Protein 1HY7 (pdb70)

Sequence (333 aa):
FRTFPGIPKWRKTHLTYRIVNYTPDLPKDAVDSAVEKALKVWEEVTPLTFSRLYEGEADIMISFAVREHGDFYPFDGPGNVLAHAYAPGPGINGDAHFDDDEQWTKDTTGTNLFLVAAHEIGHSLGLFHSANTEALMYPLLTRFRLSQDDINGIQSLYGPPPFRTFPGIPKWRKTHLTYRIVNYTPDLPKDAVDSAVEKALKVWEEVTPLTFSRLYEGEADIMISFAVREHGDFYPFDGPGNVLAHAYAPGPGINGDAHFDDDEQWTKDTTGTNLFLVAAHEIGHSLGLFHSANTEALMYPLYLTDLTRFRLSQDDINGIQSLYGPPPDSPET

B-factor: mean 18.95, std 8.87, range [7.42, 58.98]

Organism: Homo sapiens (NCBI:txid9606)

Secondary structure (DSSP, 8-state):
--B-TT----SSSEEEEEE--B-TTS-HHHHHHHHHHHHHHHHTTSS-EEEE-SSS--SEEEEEE-SS-SSS----SSSS--EEEPPSSSTTTT-EEEETTS-EESSSSSEEHHHHHHHHHHHHHTB---S-TTSTTS---TT----HHHHHHHHHHH-S--/--B-TT----SSSEEEEEE--B-TTS-HHHHHHHHHHHHHHHHTTSS-EEEE-SSS--SEEEEEE-S--SSSS---SSSS--EEE--SSSTTTT-EEEETTS-EESSSSSEEHHHHHHHHHHHHTTB---S-TTSTTSS-----GGG----HHHHHHHHHHH-S-TTS---

GO terms:
  GO:1904645 response to amyloid-beta (P, TAS)
  GO:0150077 regulation of neuroinflammatory response (P, TAS)
  GO:0071222 cellular response to lipopolysaccharide (P, TAS)
  GO:0004175 endopeptidase activity (F, IDA)
  GO:2000378 negative regulation of reactive oxygen species metabolic process (P, IDA)
  GO:0031334 positive regulation of protein-containing complex assembly (P, IDA)
  GO:0006508 proteolysis (P, IDA)
  GO:0071732 cellular response to nitric oxide (P, TAS)
  GO:0005515 protein binding (F, IPI)
  GO:0005634 nucleus (C, EXP)
  GO:0005737 cytoplasm (C, EXP)
  GO:0004222 metalloendopeptidase activity (F, EXP)
  GO:0005576 extracellular region (C, TAS)
  GO:0004222 metalloendopeptidase activity (F, TAS)
  GO:0006508 proteolysis (P, TAS)
  GO:0004252 serine-type endopeptidase activity (F, TAS)
  GO:0022617 extracellular matrix disassembly (P, TAS)
  GO:0030574 collagen catabolic process (P, TAS)
  GO:0008233 peptidase activity (F, IDA)
  GO:0008237 metallopeptidase activity (F, IDA)

Solvent-accessible surface area: 16916 Å² total; per-residue (Å²): 100,134,27,38,117,71,90,40,99,22,233,100,79,81,0,25,15,21,6,18,13,6,0,47,38,13,67,44,102,8,0,28,53,10,2,70,112,0,6,101,17,0,62,120,25,4,35,2,58,32,42,55,58,150,138,42,139,6,27,0,24,3,20,8,14,44,127,97,26,35,21,189,132,65,5,56,0,102,28,131,70,62,9,39,20,41,19,10,20,118,64,76,50,0,13,0,20,3,0,14,43,12,107,1,18,134,67,92,119,32,27,10,2,22,57,17,1,0,20,12,2,0,15,0,0,0,2,69,61,7,97,65,90,139,4,21,3,72,89,187,84,152,228,68,209,18,20,147,24,1,43,84,0,0,52,65,13,30,21,83,64,156,99,161,36,35,128,77,99,35,105,18,241,105,85,85,0,30,14,28,8,21,13,6,0,43,38,20,81,45,105,17,1,24,39,13,4,84,121,0,5,116,15,0,53,111,17,3,39,2,68,23,44,61,62,161,142,42,140,7,29,0,28,4,19,7,10,32,125,100,29,37,28,176,126,65,6,52,0,102,30,128,77,39,11,36,21,35,15,10,20,119,66,76,49,0,11,0,16,2,0,10,31,12,107,0,16,168,68,54,114,27,17,1,2,36,21,8,2,0,29,10,1,0,14,0,0,0,2,82,65,4,102,65,105,131,8,21,3,51,66,129,138,134,127,82,47,125,220,53,182,13,11,111,22,1,16,71,0,0,39,67,16,30,21,60,15,114,128,50,118,129,187

CATH classification: 3.40.390.10

InterPro domains:
  IPR000585 Hemopexin-like domain [cd00094] (287-477)
  IPR001818 Peptidase M10, metallopeptidase [PF00413] (108-264)
  IPR002477 Peptidoglycan binding-like [PF01471] (33-87)
  IPR006026 Peptidase, metallopeptidase [SM00235] (105-265)
  IPR018486 Hemopexin, conserved site [PS00024] (329-344)
  IPR018487 Hemopexin-like repeats [PF00045] (296-338)
  IPR018487 Hemopexin-like repeats [PF00045] (340-383)
  IPR018487 Hemopexin-like repeats [PF00045] (388-433)
  IPR018487 Hemopexin-like repeats [PF00045] (437-477)
  IPR018487 Hemopexin-like repeats [PS51642] (287-336)
  IPR018487 Hemopexin-like repeats [PS51642] (337-383)
  IPR018487 Hemopexin-like repeats [PS51642] (385-433)
  IPR018487 Hemopexin-like repeats [PS51642] (434-477)
  IPR018487 Hemopexin-like repeats [SM00120] (296-338)
  IPR018487 Hemopexin-like repeats [SM00120] (340-383)
  IPR018487 Hemopexin-like repeats [SM00120] (388-435)
  IPR018487 Hemopexin-like repeats [SM00120] (437-477)
  IPR021158 Peptidase M10A, cysteine switch, zinc binding site [PS00546] (90-97)
  IPR021190 Peptidase M10A [PIRSF001191] (7-477)
  IPR021190 Peptidase M10A [PR00138] (87-100)

Structure (mmCIF, N/CA/C/O backbone):
data_1HY7
#
_entry.id   1HY7
#
_cell.length_a   37.918
_cell.length_b   78.059
_cell.length_c   105.801
_cell.angle_alpha   90.00
_cell.angle_beta   90.00
_cell.angle_gamma   90.00
#
_symmetry.space_group_name_H-M   'P 21 21 21'
#
loop_
_entity.id
_entity.type
_entity.pdbx_description
1 polymer STROMELYSIN-1
2 non-polymer 'ZINC ION'
3 non-polymer 'CALCIUM ION'
4 non-polymer "R-2-{[4'-METHOXY-(1,1'-BIPHENYL)-4-YL]-SULFONYL}-AMINO-6-METHOXY-HEX-4-YNOIC ACID"
5 water water
#
loop_
_atom_site.group_PDB
_atom_site.id
_atom_site.type_symbol
_atom_site.label_atom_id
_atom_site.label_alt_id
_atom_site.label_comp_id
_atom_site.label_asym_id
_atom_site.label_entity_id
_atom_site.label_seq_id
_atom_site.pdbx_PDB_ins_code
_atom_site.Cartn_x
_atom_site.Cartn_y
_atom_site.Cartn_z
_atom_site.occupancy
_atom_site.B_iso_or_equiv
_atom_site.auth_seq_id
_atom_site.auth_comp_id
_atom_site.auth_asym_id
_atom_site.auth_atom_id
_atom_site.pdbx_PDB_model_num
ATOM 1 N N . PHE A 1 1 ? 1.453 13.128 17.164 1.00 16.64 83 PHE A N 1
ATOM 2 C CA . PHE A 1 1 ? 1.816 14.266 18.084 1.00 15.99 83 PHE A CA 1
ATOM 3 C C . PHE A 1 1 ? 1.885 15.544 17.245 1.00 17.05 83 PHE A C 1
ATOM 4 O O . PHE A 1 1 ? 1.921 15.455 16.002 1.00 16.49 83 PHE A O 1
ATOM 12 N N . ARG A 1 2 ? 1.840 16.716 17.906 1.00 15.19 84 ARG A N 1
ATOM 13 C CA . ARG A 1 2 ? 2.021 18.003 17.230 1.00 16.76 84 ARG A CA 1
ATOM 14 C C . ARG A 1 2 ? 2.990 18.898 17.974 1.00 17.31 84 ARG A C 1
ATOM 15 O O . ARG A 1 2 ? 2.991 18.881 19.207 1.00 15.47 84 ARG A O 1
ATOM 23 N N . THR A 1 3 ? 3.848 19.671 17.269 1.00 18.34 85 THR A N 1
ATOM 24 C CA . THR A 1 3 ? 4.578 20.740 17.959 1.00 19.39 85 THR A CA 1
ATOM 25 C C . THR A 1 3 ? 3.939 22.139 17.769 1.00 19.25 85 THR A C 1
ATOM 26 O O . THR A 1 3 ? 2.874 22.243 17.157 1.00 19.31 85 THR A O 1
ATOM 30 N N . PHE A 1 4 ? 4.546 23.192 18.336 1.00 19.12 86 PHE A N 1
ATOM 31 C CA . PHE A 1 4 ? 4.015 24.541 18.138 1.00 19.84 86 PHE A CA 1
ATOM 32 C C . PHE A 1 4 ? 4.607 25.160 16.866 1.00 20.39 86 PHE A C 1
ATOM 33 O O . PHE A 1 4 ? 5.642 24.727 16.401 1.00 21.21 86 PHE A O 1
ATOM 41 N N . PRO A 1 5 ? 3.941 26.143 16.266 1.00 21.19 87 PRO A N 1
ATOM 42 C CA . PRO A 1 5 ? 4.432 26.738 15.009 1.00 21.86 87 PRO A CA 1
ATOM 43 C C . PRO A 1 5 ? 5.813 27.359 15.206 1.00 22.08 87 PRO A C 1
ATOM 44 O O . PRO A 1 5 ? 6.023 28.064 16.182 1.00 22.30 87 PRO A O 1
ATOM 48 N N . GLY A 1 6 ? 6.762 27.047 14.310 1.00 22.52 88 GLY A N 1
ATOM 49 C CA . GLY A 1 6 ? 8.116 27.536 14.456 1.00 21.85 88 GLY A CA 1
ATOM 50 C C . GLY A 1 6 ? 8.921 26.628 15.351 1.00 22.27 88 GLY A C 1
ATOM 51 O O . GLY A 1 6 ? 10.109 26.861 15.584 1.00 21.61 88 GLY A O 1
ATOM 52 N N . ILE A 1 7 ? 8.255 25.587 15.855 1.00 21.79 89 ILE A N 1
ATOM 53 C CA . ILE A 1 7 ? 8.853 24.596 16.756 1.00 22.54 89 ILE A CA 1
ATOM 54 C C . ILE A 1 7 ? 9.705 25.198 17.896 1.00 21.67 89 ILE A C 1
ATOM 55 O O . ILE A 1 7 ? 10.923 24.935 18.045 1.00 22.78 89 ILE A O 1
ATOM 60 N N . PRO A 1 8 ? 9.094 26.056 18.695 1.00 20.25 90 PRO A N 1
ATOM 61 C CA . PRO A 1 8 ? 9.842 26.596 19.832 1.00 20.40 90 PRO A CA 1
ATOM 62 C C . PRO A 1 8 ? 10.254 25.447 20.753 1.00 20.12 90 PRO A C 1
ATOM 63 O O . PRO A 1 8 ?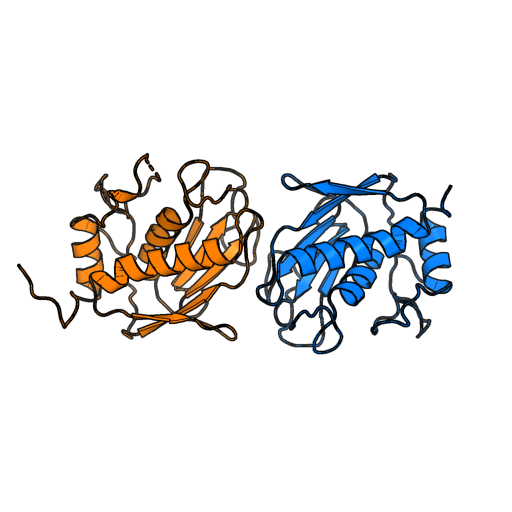 9.434 24.548 21.067 1.00 20.10 90 PRO A O 1
ATOM 67 N N . LYS A 1 9 ? 11.534 25.390 21.078 1.00 18.64 91 LYS A N 1
ATOM 68 C CA . LYS A 1 9 ? 11.973 24.398 22.054 1.00 17.76 91 LYS A CA 1
ATOM 69 C C . LYS A 1 9 ? 13.008 25.013 22.953 1.00 16.02 91 LYS A C 1
ATOM 70 O O . LYS A 1 9 ? 13.604 26.030 22.598 1.00 16.69 91 LYS A O 1
ATOM 76 N N . TRP A 1 10 ? 13.200 24.449 24.130 1.00 13.83 92 TRP A N 1
ATOM 77 C CA . TRP A 1 10 ? 14.241 24.945 25.017 1.00 14.85 92 TRP A CA 1
ATOM 78 C C . TRP A 1 10 ? 15.573 24.611 24.349 1.00 14.98 92 TRP A C 1
ATOM 79 O O . TRP A 1 10 ? 15.769 23.536 23.743 1.00 14.55 92 TRP A O 1
ATOM 90 N N . ARG A 1 11 ? 16.509 25.548 24.453 1.00 16.02 93 ARG A N 1
ATOM 91 C CA . ARG A 1 11 ? 17.798 25.328 23.810 1.00 18.05 93 ARG A CA 1
ATOM 92 C C . ARG A 1 11 ? 18.816 24.714 24.751 1.00 18.53 93 ARG A C 1
ATOM 93 O O . ARG A 1 11 ? 19.930 24.453 24.372 1.00 22.92 93 ARG A O 1
ATOM 101 N N . LYS A 1 12 ? 18.418 24.448 25.980 1.00 17.33 94 LYS A N 1
ATOM 102 C CA . LYS A 1 12 ? 19.308 23.836 26.971 1.00 16.18 94 LYS A CA 1
ATOM 103 C C . LYS A 1 12 ? 18.575 22.671 27.525 1.00 16.73 94 LYS A C 1
ATOM 104 O O . LYS A 1 12 ? 17.357 22.595 27.353 1.00 16.78 94 LYS A O 1
ATOM 110 N N . THR A 1 13 ? 19.308 21.760 28.141 1.00 15.52 95 THR A N 1
ATOM 111 C CA . THR A 1 13 ? 18.759 20.546 28.666 1.00 16.62 95 THR A CA 1
ATOM 112 C C . THR A 1 13 ? 18.395 20.616 30.135 1.00 14.51 95 THR A C 1
ATOM 113 O O . THR A 1 13 ? 17.579 19.794 30.595 1.00 14.82 95 THR A O 1
ATOM 117 N N . HIS A 1 14 ? 19.012 21.525 30.901 1.00 12.89 96 HIS A N 1
ATOM 118 C CA . HIS A 1 14 ? 18.666 21.630 32.304 1.00 13.38 96 HIS A CA 1
ATOM 119 C C . HIS A 1 14 ? 17.709 22.791 32.532 1.00 12.65 96 HIS A C 1
ATOM 120 O O . HIS A 1 14 ? 18.029 23.954 32.229 1.00 12.59 96 HIS A O 1
ATOM 127 N N . LEU A 1 15 ? 16.516 22.454 33.019 1.00 11.84 97 LEU A N 1
ATOM 128 C CA . LEU A 1 15 ? 15.467 23.474 33.221 1.00 11.93 97 LEU A CA 1
ATOM 129 C C . LEU A 1 15 ? 15.135 23.618 34.683 1.00 11.49 97 LEU A C 1
ATOM 130 O O . LEU A 1 15 ? 15.233 22.656 35.454 1.00 13.29 97 LEU A O 1
ATOM 135 N N . THR A 1 16 ? 14.825 24.832 35.090 1.00 12.10 98 THR A N 1
ATOM 136 C CA . THR A 1 16 ? 14.386 25.041 36.453 1.00 11.94 98 THR A CA 1
ATOM 137 C C . THR A 1 16 ? 12.911 25.230 36.550 1.00 11.51 98 THR A C 1
ATOM 138 O O . THR A 1 16 ? 12.255 25.636 35.592 1.00 11.14 98 THR A O 1
ATOM 142 N N . TYR A 1 17 ? 12.363 24.858 37.699 1.00 11.78 99 TYR A N 1
ATOM 143 C CA . TYR A 1 17 ? 10.962 25.121 37.977 1.00 11.58 99 TYR A CA 1
ATOM 144 C C . TYR A 1 17 ? 10.812 25.685 39.382 1.00 11.24 99 TYR A C 1
ATOM 145 O O . TYR A 1 17 ? 11.671 25.464 40.243 1.00 11.36 99 TYR A O 1
ATOM 154 N N . ARG A 1 18 ? 9.694 26.376 39.620 1.00 11.46 100 ARG A N 1
ATOM 155 C CA . ARG A 1 18 ? 9.424 26.959 40.919 1.00 11.23 100 ARG A CA 1
ATOM 156 C C . ARG A 1 18 ? 7.960 26.876 41.191 1.00 10.35 100 ARG A C 1
ATOM 157 O O . ARG A 1 18 ? 7.156 27.223 40.287 1.00 12.02 100 ARG A O 1
ATOM 165 N N . ILE A 1 19 ? 7.565 26.435 42.397 1.00 10.51 101 ILE A N 1
ATOM 166 C CA . ILE A 1 19 ? 6.152 26.350 42.744 1.00 10.71 101 ILE A CA 1
ATOM 167 C C . ILE A 1 19 ? 5.893 27.636 43.534 1.00 11.36 101 ILE A C 1
ATOM 168 O O . ILE A 1 19 ? 6.332 27.796 44.679 1.00 11.40 101 ILE A O 1
ATOM 173 N N . VAL A 1 20 ? 5.233 28.579 42.878 1.00 11.66 102 VAL A N 1
ATOM 174 C CA . VAL A 1 20 ? 5.045 29.938 43.372 1.00 12.42 102 VAL A CA 1
ATOM 175 C C . VAL A 1 20 ? 4.029 30.102 44.490 1.00 10.42 102 VAL A C 1
ATOM 176 O O . VAL A 1 20 ? 4.154 30.996 45.353 1.00 11.34 102 VAL A O 1
ATOM 180 N N . ASN A 1 21 ? 2.990 29.286 44.458 1.00 10.98 103 ASN A N 1
ATOM 181 C CA . ASN A 1 21 ? 1.961 29.294 45.491 1.00 11.69 103 ASN A CA 1
ATOM 182 C C . ASN A 1 21 ? 1.300 27.949 45.572 1.00 12.29 103 ASN A C 1
ATOM 183 O O . ASN A 1 21 ? 1.628 27.030 44.813 1.00 12.65 103 ASN A O 1
ATOM 188 N N . TYR A 1 22 ? 0.403 27.818 46.546 1.00 11.42 104 TYR A N 1
ATOM 189 C CA . TYR A 1 22 ? -0.180 26.534 46.857 1.00 12.12 104 TYR A CA 1
ATOM 190 C C . TYR A 1 22 ? -1.684 26.605 46.996 1.00 12.80 104 TYR A C 1
ATOM 191 O O . TYR A 1 22 ? -2.239 27.566 47.571 1.00 13.11 104 TYR A O 1
ATOM 200 N N . THR A 1 23 ? -2.351 25.600 46.456 1.00 11.98 105 THR A N 1
ATOM 201 C CA . THR A 1 23 ? -3.796 25.508 46.564 1.00 12.36 105 THR A CA 1
ATOM 202 C C . THR A 1 23 ? -4.275 25.154 47.987 1.00 12.05 105 THR A C 1
ATOM 203 O O . THR A 1 23 ? -3.631 24.390 48.691 1.00 13.37 105 THR A O 1
ATOM 207 N N . PRO A 1 24 ? -5.440 25.672 48.381 1.00 12.80 106 PRO A N 1
ATOM 208 C CA . PRO A 1 24 ? -6.041 25.211 49.622 1.00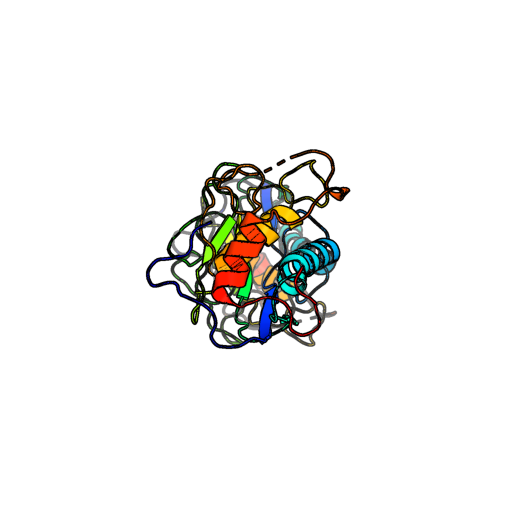 12.18 106 PRO A CA 1
ATOM 209 C C . PRO A 1 24 ? -6.501 23.766 49.542 1.00 12.94 106 PRO A C 1
ATOM 210 O O . PRO A 1 24 ? -6.702 23.149 50.600 1.00 13.60 106 PRO A O 1
ATOM 214 N N . ASP A 1 25 ? -6.612 23.178 48.354 1.00 12.31 107 ASP A N 1
ATOM 215 C CA . ASP A 1 25 ? -7.281 21.891 48.208 1.00 13.69 107 ASP A CA 1
ATOM 216 C C . ASP A 1 25 ? -6.495 20.719 48.736 1.00 13.94 107 ASP A C 1
ATOM 217 O O . ASP A 1 25 ? -7.032 19.681 49.009 1.00 15.09 107 ASP A O 1
ATOM 222 N N . LEU A 1 26 ? -5.195 20.886 48.820 1.00 14.64 108 LEU A N 1
ATOM 223 C CA . LEU A 1 26 ? -4.290 19.763 49.099 1.00 15.67 108 LEU A CA 1
ATOM 224 C C . LEU A 1 26 ? -3.199 20.150 50.062 1.00 15.60 108 LEU A C 1
ATOM 225 O O . LEU A 1 26 ? -2.820 21.306 50.160 1.00 16.61 108 LEU A O 1
ATOM 230 N N . PRO A 1 27 ? -2.658 19.163 50.780 1.00 16.07 109 PRO A N 1
ATOM 231 C CA . PRO A 1 27 ? -1.447 19.407 51.561 1.00 15.75 109 PRO A CA 1
ATOM 232 C C . PRO A 1 27 ? -0.333 19.876 50.602 1.00 16.92 109 PRO A C 1
ATOM 233 O O . PRO A 1 27 ? -0.315 19.444 49.429 1.00 16.14 109 PRO A O 1
ATOM 237 N N . LYS A 1 28 ? 0.576 20.724 51.071 1.00 16.20 110 LYS A N 1
ATOM 238 C CA . LYS A 1 28 ? 1.660 21.207 50.203 1.00 17.09 110 LYS A CA 1
ATOM 239 C C . LYS A 1 28 ? 2.500 20.029 49.663 1.00 17.87 110 LYS A C 1
ATOM 240 O O . LYS A 1 28 ? 2.946 20.044 48.498 1.00 16.45 110 LYS A O 1
ATOM 246 N N . ASP A 1 29 ? 2.753 19.013 50.475 1.00 19.07 111 ASP A N 1
ATOM 247 C CA . ASP A 1 29 ? 3.552 17.915 49.967 1.00 19.85 111 ASP A CA 1
ATOM 248 C C . ASP A 1 29 ? 2.897 17.146 48.800 1.00 18.16 111 ASP A C 1
ATOM 249 O O . ASP A 1 29 ? 3.639 16.542 48.006 1.00 18.40 111 ASP A O 1
ATOM 254 N N . ALA A 1 30 ? 1.554 17.187 48.686 1.00 16.54 112 ALA A N 1
ATOM 255 C CA . ALA A 1 30 ? 0.838 16.524 47.603 1.00 15.84 112 ALA A CA 1
ATOM 256 C C . ALA A 1 30 ? 0.986 17.335 46.329 1.00 15.27 112 ALA A C 1
ATOM 257 O O . ALA A 1 30 ? 1.031 16.781 45.211 1.00 15.88 112 ALA A O 1
ATOM 259 N N . VAL A 1 31 ? 1.059 18.641 46.483 1.00 14.53 113 VAL A N 1
ATOM 260 C CA . VAL A 1 31 ? 1.336 19.513 45.322 1.00 12.96 113 VAL A CA 1
ATOM 261 C C . VAL A 1 31 ? 2.761 19.268 44.826 1.00 14.31 113 VAL A C 1
ATOM 262 O O . VAL A 1 31 ? 2.986 19.072 43.628 1.00 12.91 113 VAL A O 1
ATOM 266 N N . ASP A 1 32 ? 3.707 19.247 45.749 1.00 13.23 114 ASP A N 1
ATOM 267 C CA . ASP A 1 32 ? 5.094 19.062 45.352 1.00 13.95 114 ASP A CA 1
ATOM 268 C C . ASP A 1 32 ? 5.259 17.705 44.712 1.00 13.58 114 ASP A C 1
ATOM 269 O O . ASP A 1 32 ? 5.928 17.591 43.694 1.00 13.57 114 ASP A O 1
ATOM 274 N N . SER A 1 33 ? 4.645 16.687 45.318 1.00 13.97 115 SER A N 1
ATOM 275 C CA . SER A 1 33 ? 4.764 15.347 44.765 1.00 16.14 115 SER A CA 1
ATOM 276 C C . SER A 1 33 ? 4.205 15.252 43.358 1.00 14.58 115 SER A C 1
ATOM 277 O O . SER A 1 33 ? 4.852 14.642 42.480 1.00 14.45 115 SER A O 1
ATOM 280 N N . ALA A 1 34 ? 3.029 15.824 43.124 1.00 13.82 116 ALA A N 1
ATOM 281 C CA . ALA A 1 34 ? 2.392 15.726 41.828 1.00 12.73 116 ALA A CA 1
ATOM 282 C C . ALA A 1 34 ? 3.238 16.443 40.781 1.00 12.70 116 ALA A C 1
ATOM 283 O O . ALA A 1 34 ? 3.370 15.937 39.647 1.00 12.79 116 ALA A O 1
ATOM 285 N N . VAL A 1 35 ? 3.784 17.603 41.136 1.00 12.64 117 VAL A N 1
ATOM 286 C CA . VAL A 1 35 ? 4.669 18.318 40.204 1.00 12.62 117 VAL A CA 1
ATOM 287 C C . VAL A 1 35 ? 5.941 17.527 39.893 1.00 12.90 117 VAL A C 1
ATOM 288 O O . VAL A 1 35 ? 6.334 17.393 38.739 1.00 13.39 117 VAL A O 1
ATOM 292 N N . GLU A 1 36 ? 6.590 17.003 40.924 1.00 11.87 118 GLU A N 1
ATOM 293 C CA . GLU A 1 36 ? 7.818 16.227 40.703 1.00 12.30 118 GLU A CA 1
ATOM 294 C C . GLU A 1 36 ? 7.523 15.053 39.796 1.00 12.17 118 GLU A C 1
ATOM 295 O O . GLU A 1 36 ? 8.301 14.761 38.895 1.00 13.12 118 GLU A O 1
ATOM 301 N N . LYS A 1 37 ? 6.401 14.365 40.045 1.00 13.13 119 LYS A N 1
ATOM 302 C CA . LYS A 1 37 ? 6.061 13.188 39.256 1.00 14.49 119 LYS A CA 1
ATOM 303 C C . LYS A 1 37 ? 5.803 13.575 37.830 1.00 14.37 119 LYS A C 1
ATOM 304 O O . LYS A 1 37 ? 6.197 12.857 36.903 1.00 15.50 119 LYS A O 1
ATOM 310 N N . ALA A 1 38 ? 5.175 14.736 37.645 1.00 12.56 120 ALA A N 1
ATOM 311 C CA . ALA A 1 38 ? 4.852 15.192 36.312 1.00 11.50 120 ALA A CA 1
ATOM 312 C C . ALA A 1 38 ? 6.119 15.505 35.510 1.00 11.80 120 ALA A C 1
ATOM 313 O O . ALA A 1 38 ? 6.208 15.230 34.302 1.00 13.14 120 ALA A O 1
ATOM 315 N N . LEU A 1 39 ? 7.084 16.119 36.166 1.00 11.58 121 LEU A N 1
ATOM 316 C CA . LEU A 1 39 ? 8.344 16.406 35.511 1.00 12.03 121 LEU A CA 1
ATOM 317 C C . LEU A 1 39 ? 9.068 15.072 35.158 1.00 11.88 121 LEU A C 1
ATOM 318 O O . LEU A 1 39 ? 9.646 14.936 34.081 1.00 12.32 121 LEU A O 1
ATOM 323 N N . LYS A 1 40 ? 8.987 14.103 36.046 1.00 14.75 122 LYS A N 1
ATOM 324 C CA . LYS A 1 40 ? 9.711 12.840 35.852 1.00 14.88 122 LYS A CA 1
ATOM 325 C C . LYS A 1 40 ? 9.199 12.105 34.637 1.00 14.35 122 LYS A C 1
ATOM 326 O O . LYS A 1 40 ? 9.966 11.416 33.941 1.00 14.17 122 LYS A O 1
ATOM 332 N N . VAL A 1 41 ? 7.902 12.220 34.372 1.00 13.21 123 VAL A N 1
ATOM 333 C CA . VAL A 1 41 ? 7.352 11.584 33.209 1.00 13.70 123 VAL A CA 1
ATOM 334 C C . VAL A 1 41 ? 8.160 11.924 31.964 1.00 12.88 123 VAL A C 1
ATOM 335 O O . VAL A 1 41 ? 8.441 11.036 31.094 1.00 13.15 123 VAL A O 1
ATOM 339 N N . TRP A 1 42 ? 8.545 13.192 31.833 1.00 11.72 124 TRP A N 1
ATOM 340 C CA . TRP A 1 42 ? 9.232 13.644 30.632 1.00 11.72 124 TRP A CA 1
ATOM 341 C C . TRP A 1 42 ? 10.746 13.461 30.746 1.00 11.64 124 TRP A C 1
ATOM 342 O O . TRP A 1 42 ? 11.417 13.236 29.737 1.00 12.77 124 TRP A O 1
ATOM 353 N N . GLU A 1 43 ? 11.272 13.629 31.937 1.00 12.92 125 GLU A N 1
ATOM 354 C CA . GLU A 1 43 ? 12.687 13.425 32.200 1.00 13.91 125 GLU A CA 1
ATOM 355 C C . GLU A 1 43 ? 13.091 11.997 31.786 1.00 15.54 125 GLU A C 1
ATOM 356 O O . GLU A 1 43 ? 14.159 11.796 31.205 1.00 15.57 125 GLU A O 1
ATOM 362 N N . GLU A 1 44 ? 12.205 11.042 32.058 1.00 14.73 126 GLU A N 1
ATOM 363 C CA . GLU A 1 44 ? 12.517 9.614 31.836 1.00 16.39 126 GLU A CA 1
ATOM 364 C C . GLU A 1 44 ? 12.742 9.263 30.403 1.00 16.28 126 GLU A C 1
ATOM 365 O O . GLU A 1 44 ? 13.380 8.249 30.112 1.00 17.27 126 GLU A O 1
ATOM 371 N N . VAL A 1 45 ? 12.234 10.089 29.499 1.00 14.68 127 VAL A N 1
ATOM 372 C CA . VAL A 1 45 ? 12.297 9.713 28.104 1.00 13.54 127 VAL A CA 1
ATOM 373 C C . VAL A 1 45 ? 13.019 10.719 27.231 1.00 12.73 127 VAL A C 1
ATOM 374 O O . VAL A 1 45 ? 12.893 10.673 26.021 1.00 15.03 127 VAL A O 1
ATOM 378 N N . THR A 1 46 ? 13.805 11.595 27.864 1.00 13.82 128 THR A N 1
ATOM 379 C CA . THR A 1 46 ? 14.596 12.609 27.146 1.00 14.30 128 THR A CA 1
ATOM 380 C C . THR A 1 46 ? 15.878 12.834 27.938 1.00 14.28 128 THR A C 1
ATOM 381 O O . THR A 1 46 ? 16.069 12.235 29.011 1.00 14.49 128 THR A O 1
ATOM 385 N N . PRO A 1 47 ? 16.775 13.661 27.415 1.00 14.63 129 PRO A N 1
ATOM 386 C CA . PRO A 1 47 ? 17.937 14.110 28.196 1.00 15.82 129 PRO A CA 1
ATOM 387 C C . PRO A 1 47 ? 17.627 15.303 29.090 1.00 15.34 129 PRO A C 1
ATOM 388 O O . PRO A 1 47 ? 18.576 15.825 29.670 1.00 14.89 129 PRO A O 1
ATOM 392 N N . LEU A 1 48 ? 16.372 15.762 29.165 1.00 14.16 130 LEU A N 1
ATOM 393 C CA . LEU A 1 48 ? 16.080 16.883 30.031 1.00 14.52 130 LEU A CA 1
ATOM 394 C C . LEU A 1 48 ? 16.274 16.567 31.500 1.00 14.70 130 LEU A C 1
ATOM 395 O O . LEU A 1 48 ? 15.978 15.456 31.961 1.00 16.28 130 LEU A O 1
ATOM 400 N N . THR A 1 49 ? 16.768 17.546 32.253 1.00 14.60 131 THR A N 1
ATOM 401 C CA . THR A 1 49 ? 16.853 17.395 33.695 1.00 15.34 131 THR A CA 1
ATOM 402 C C . THR A 1 49 ? 16.261 18.631 34.344 1.00 14.94 131 THR A C 1
ATOM 403 O O . THR A 1 49 ? 16.173 19.684 33.698 1.00 14.21 131 THR A O 1
ATOM 407 N N . PHE A 1 50 ? 15.831 18.510 35.597 1.00 16.15 132 PHE A N 1
ATOM 408 C CA . PHE A 1 50 ? 15.137 19.605 36.261 1.00 15.31 132 PHE A CA 1
ATOM 409 C C . PHE A 1 50 ? 15.662 19.852 37.648 1.00 15.45 132 PHE A C 1
ATOM 410 O O . PHE A 1 50 ? 16.125 18.923 38.346 1.00 17.55 132 PHE A O 1
ATOM 418 N N . SER A 1 51 ? 15.628 21.108 38.055 1.00 14.48 133 SER A N 1
ATOM 419 C CA . SER A 1 51 ? 15.937 21.433 39.440 1.00 13.75 133 SER A CA 1
ATOM 420 C C . SER A 1 51 ? 15.014 22.518 39.919 1.00 13.65 133 SER A C 1
ATOM 421 O O . SER A 1 51 ? 14.508 23.329 39.131 1.00 13.09 133 SER A O 1
ATOM 424 N N . ARG A 1 52 ? 14.777 22.537 41.226 1.00 14.44 134 ARG A N 1
ATOM 425 C CA . ARG A 1 52 ? 13.793 23.449 41.777 1.00 14.18 134 ARG A CA 1
ATOM 426 C C . ARG A 1 52 ? 14.410 24.718 42.368 1.00 14.07 134 ARG A C 1
ATOM 427 O O . ARG A 1 52 ? 15.471 24.632 42.971 1.00 16.58 134 ARG A O 1
ATOM 435 N N . LEU A 1 53 ? 13.767 25.874 42.159 1.00 13.65 135 LEU A N 1
ATOM 436 C CA . LEU A 1 53 ? 14.173 27.155 42.762 1.00 13.94 135 LEU A CA 1
ATOM 437 C C . LEU A 1 53 ? 13.077 27.583 43.723 1.00 13.47 135 LEU A C 1
ATOM 438 O O . LEU A 1 53 ? 11.904 27.238 43.539 1.00 12.97 135 LEU A O 1
ATOM 443 N N . TYR A 1 54 ? 13.470 28.341 44.740 1.00 13.80 136 TYR A N 1
ATOM 444 C CA . TYR A 1 54 ? 12.544 28.927 45.711 1.00 14.71 136 TYR A CA 1
ATOM 445 C C . TYR A 1 54 ? 12.527 30.459 45.671 1.00 14.82 136 TYR A C 1
ATOM 446 O O . TYR A 1 54 ? 11.840 31.114 46.488 1.00 16.19 136 TYR A O 1
ATOM 455 N N . GLU A 1 55 ? 13.284 31.042 44.751 1.00 15.51 137 GLU A N 1
ATOM 456 C CA . GLU A 1 55 ? 13.332 32.478 44.596 1.00 15.57 137 GLU A CA 1
ATOM 457 C C . GLU A 1 55 ? 13.832 32.718 43.200 1.00 15.45 137 GLU A C 1
ATOM 458 O O . GLU A 1 55 ? 14.375 31.800 42.579 1.00 16.09 137 GLU A O 1
ATOM 464 N N . GLY A 1 56 ? 13.599 33.914 42.687 1.00 15.74 138 GLY A N 1
ATOM 465 C CA . GLY A 1 56 ? 14.027 34.236 41.346 1.00 16.13 138 GLY A CA 1
ATOM 466 C C . GLY A 1 56 ? 13.133 33.621 40.295 1.00 15.52 138 GLY A C 1
ATOM 467 O O . GLY A 1 56 ? 12.094 33.008 40.597 1.00 15.42 138 GLY A O 1
ATOM 468 N N . GLU A 1 57 ? 13.567 33.766 39.043 1.00 15.57 139 GLU A N 1
ATOM 469 C CA . GLU A 1 57 ? 12.767 33.316 37.917 1.00 15.49 139 GLU A CA 1
ATOM 470 C C . GLU A 1 57 ? 13.234 31.962 37.454 1.00 16.08 139 GLU A C 1
ATOM 471 O O . GLU A 1 57 ? 14.360 31.816 36.974 1.00 18.69 139 GLU A O 1
ATOM 477 N N . ALA A 1 58 ? 12.379 30.968 37.621 1.00 13.24 140 ALA A N 1
ATOM 478 C CA . ALA A 1 58 ? 12.690 29.652 37.089 1.00 11.78 140 ALA A CA 1
ATOM 479 C C . ALA A 1 58 ? 12.129 29.635 35.692 1.00 11.37 140 ALA A C 1
ATOM 480 O O . ALA A 1 58 ? 11.220 30.414 35.382 1.00 12.01 140 ALA A O 1
ATOM 482 N N . ASP A 1 59 ? 12.618 28.734 34.862 1.00 11.86 141 ASP A N 1
ATOM 483 C CA . ASP A 1 59 ? 12.103 28.613 33.506 1.00 10.89 141 ASP A CA 1
ATOM 484 C C . ASP A 1 59 ? 10.595 28.333 33.534 1.00 11.30 141 ASP A C 1
ATOM 485 O O . ASP A 1 59 ? 9.821 28.995 32.850 1.00 10.55 141 ASP A O 1
ATOM 490 N N . ILE A 1 60 ? 10.198 27.362 34.350 1.00 10.30 142 ILE A N 1
ATOM 491 C CA . ILE A 1 60 ? 8.810 26.964 34.455 1.00 10.00 142 ILE A CA 1
ATOM 492 C C . ILE A 1 60 ? 8.311 27.428 35.798 1.00 9.66 142 ILE A C 1
ATOM 493 O O . ILE A 1 60 ? 8.563 26.784 36.831 1.00 10.83 142 ILE A O 1
ATOM 498 N N . MET A 1 61 ? 7.584 28.549 35.788 1.00 9.45 143 MET A N 1
ATOM 499 C CA . MET A 1 61 ? 6.959 29.048 36.998 1.00 9.46 143 MET A CA 1
ATOM 500 C C . MET A 1 61 ? 5.566 28.439 37.070 1.00 9.85 143 MET A C 1
ATOM 501 O O . MET A 1 61 ? 4.760 28.585 36.129 1.00 10.77 143 MET A O 1
ATOM 506 N N . ILE A 1 62 ? 5.268 27.795 38.199 1.00 9.09 144 ILE A N 1
ATOM 507 C CA . ILE A 1 62 ? 3.988 27.085 38.395 1.00 9.83 144 ILE A CA 1
ATOM 508 C C . ILE A 1 62 ? 3.152 27.769 39.452 1.00 9.69 144 ILE A C 1
ATOM 509 O O . ILE A 1 62 ? 3.647 28.023 40.538 1.00 10.60 144 ILE A O 1
ATOM 514 N N . SER A 1 63 ? 1.881 28.038 39.165 1.00 9.61 145 SER A N 1
ATOM 515 C CA . SER A 1 63 ? 1.031 28.672 40.153 1.00 10.23 145 SER A CA 1
ATOM 516 C C . SER A 1 63 ? -0.430 28.299 39.993 1.00 10.50 145 SER A C 1
ATOM 517 O O . SER A 1 63 ? -0.857 27.869 38.917 1.00 10.50 145 SER A O 1
ATOM 520 N N . PHE A 1 64 ? -1.177 28.469 41.088 1.00 10.87 146 PHE A N 1
ATOM 521 C CA . PHE A 1 64 ? -2.639 28.342 41.088 1.00 10.35 146 PHE A CA 1
ATOM 522 C C . PHE A 1 64 ? -3.236 29.714 40.978 1.00 11.43 146 PHE A C 1
ATOM 523 O O . PHE A 1 64 ? -2.682 30.664 41.503 1.00 13.80 146 PHE A O 1
ATOM 531 N N . ALA A 1 65 ? -4.332 29.830 40.247 1.00 10.36 147 ALA A N 1
ATOM 532 C CA . ALA A 1 65 ? -4.963 31.120 40.017 1.00 11.47 147 ALA A CA 1
ATOM 533 C C . ALA A 1 65 ? -6.434 30.924 39.795 1.00 12.59 147 ALA A C 1
ATOM 534 O O . ALA A 1 65 ? -6.889 29.823 39.503 1.00 10.50 147 ALA A O 1
ATOM 536 N N . VAL A 1 66 ? -7.168 32.029 39.881 1.00 12.79 148 VAL A N 1
ATOM 537 C CA . VAL A 1 66 ? -8.598 32.030 39.693 1.00 14.11 148 VAL A CA 1
ATOM 538 C C . VAL A 1 66 ? -8.977 33.226 38.786 1.00 14.27 148 VAL A C 1
ATOM 539 O O . VAL A 1 66 ? -8.396 34.302 38.941 1.00 14.73 148 VAL A O 1
ATOM 543 N N . ARG A 1 67 ? -9.893 33.056 37.844 1.00 14.21 149 ARG A N 1
ATOM 544 C CA . ARG A 1 67 ? -10.341 34.160 36.979 1.00 14.17 149 ARG A CA 1
ATOM 545 C C . ARG A 1 67 ? -9.158 34.993 36.495 1.00 15.13 149 ARG A C 1
ATOM 546 O O . ARG A 1 67 ? -8.208 34.393 35.964 1.00 14.31 149 ARG A O 1
ATOM 554 N N . GLU A 1 68 ? -9.164 36.332 36.635 1.00 14.72 150 GLU A N 1
ATOM 555 C CA . GLU A 1 68 ? -8.044 37.146 36.128 1.00 14.82 150 GLU A CA 1
ATOM 556 C C . GLU A 1 68 ? -6.852 36.974 37.058 1.00 15.08 150 GLU A C 1
ATOM 557 O O . GLU A 1 68 ? -6.955 37.077 38.288 1.00 15.41 150 GLU A O 1
ATOM 563 N N . HIS A 1 69 ? -5.684 36.706 36.479 1.00 13.31 151 HIS A N 1
ATOM 564 C CA . HIS A 1 69 ? -4.517 36.426 37.273 1.00 13.14 151 HIS A CA 1
ATOM 565 C C . HIS A 1 69 ? -3.187 36.955 36.744 1.00 12.97 151 HIS A C 1
ATOM 566 O O . HIS A 1 69 ? -2.120 36.450 37.122 1.00 15.37 151 HIS A O 1
ATOM 573 N N . GLY A 1 70 ? -3.253 37.993 35.934 1.00 14.44 152 GLY A N 1
ATOM 574 C CA . GLY A 1 70 ? -2.001 38.644 35.547 1.00 15.97 152 GLY A CA 1
ATOM 575 C C . GLY A 1 70 ? -1.551 38.338 34.137 1.00 15.96 152 GLY A C 1
ATOM 576 O O . GLY A 1 70 ? -0.431 38.732 33.759 1.00 19.69 152 GLY A O 1
ATOM 577 N N . ASP A 1 71 ? -2.413 37.681 33.370 1.00 14.79 153 ASP A N 1
ATOM 578 C CA . ASP A 1 71 ? -2.173 37.419 31.945 1.00 13.65 153 ASP A CA 1
ATOM 579 C C . ASP A 1 71 ? -3.467 37.635 31.147 1.00 14.53 153 ASP A C 1
ATOM 580 O O . ASP A 1 71 ? -4.483 37.964 31.729 1.00 14.81 153 ASP A O 1
ATOM 585 N N . PHE A 1 72 ? -3.445 37.478 29.824 1.00 14.67 154 PHE A N 1
ATOM 586 C CA . PHE A 1 72 ? -4.605 37.848 29.000 1.00 16.67 154 PHE A CA 1
ATOM 587 C C . PHE A 1 72 ? -5.633 36.754 28.917 1.00 16.21 154 PHE A C 1
ATOM 588 O O . PHE A 1 72 ? -6.577 36.808 28.115 1.00 18.75 154 PHE A O 1
ATOM 596 N N . TYR A 1 73 ? -5.461 35.711 29.750 1.00 15.07 155 TYR A N 1
ATOM 597 C CA . TYR A 1 73 ? -6.252 34.515 29.609 1.00 15.32 155 TYR A CA 1
ATOM 598 C C . TYR A 1 73 ? -6.884 34.113 30.942 1.00 15.60 155 TYR A C 1
ATOM 599 O O . TYR A 1 73 ? -6.450 33.162 31.629 1.00 14.11 155 TYR A O 1
ATOM 608 N N . PRO A 1 74 ? -7.893 34.855 31.379 1.00 14.74 156 PRO A N 1
ATOM 609 C CA . PRO A 1 74 ? -8.486 34.545 32.675 1.00 14.95 156 PRO A CA 1
ATOM 610 C C . PRO A 1 74 ? -9.073 33.135 32.699 1.00 13.61 156 PRO A C 1
ATOM 611 O O . PRO A 1 74 ? -9.593 32.658 31.675 1.00 15.20 156 PRO A O 1
ATOM 615 N N . PHE A 1 75 ? -8.964 32.472 33.845 1.00 12.97 157 PHE A N 1
ATOM 616 C CA . PHE A 1 75 ? -9.643 31.201 34.005 1.00 12.21 157 PHE A CA 1
ATOM 617 C C . PHE A 1 75 ? -11.162 31.425 34.084 1.00 13.71 157 PHE A C 1
ATOM 618 O O . PHE A 1 75 ? -11.626 32.578 34.193 1.00 14.48 157 PHE A O 1
ATOM 626 N N . ASP A 1 76 ? -11.913 30.330 34.025 1.00 12.14 158 ASP A N 1
ATOM 627 C CA . ASP A 1 76 ? -13.348 30.374 33.744 1.00 11.68 158 ASP A CA 1
ATOM 628 C C . ASP A 1 76 ? -14.265 29.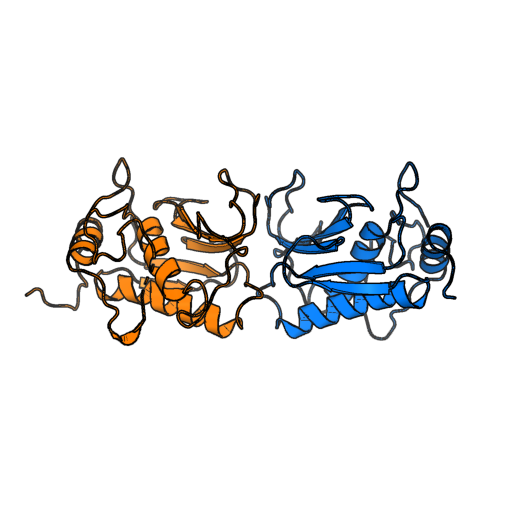759 34.828 1.00 12.55 158 ASP A C 1
ATOM 629 O O . ASP A 1 76 ? -15.411 29.332 34.532 1.00 14.36 158 ASP A O 1
ATOM 634 N N . GLY A 1 77 ? -13.810 29.688 36.057 1.00 12.84 159 GLY A N 1
ATOM 635 C CA . GLY A 1 77 ? -14.582 29.055 37.096 1.00 13.26 159 GLY A CA 1
ATOM 636 C C . GLY A 1 77 ? -14.556 27.543 37.033 1.00 13.97 159 GLY A C 1
ATOM 637 O O . GLY A 1 77 ? -13.748 26.919 36.343 1.00 12.20 159 GLY A O 1
ATOM 638 N N . PRO A 1 78 ? -15.463 26.899 37.751 1.00 13.96 160 PRO A N 1
ATOM 639 C CA . PRO A 1 78 ? -15.440 25.441 37.838 1.00 13.91 160 PRO A CA 1
ATOM 640 C C . PRO A 1 78 ? -15.579 24.752 36.507 1.00 13.08 160 PRO A C 1
ATOM 641 O O . PRO A 1 78 ? -16.387 25.141 35.653 1.00 13.57 160 PRO A O 1
ATOM 645 N N . GLY A 1 79 ? -14.766 23.729 36.312 1.00 11.90 161 GLY A N 1
ATOM 646 C CA . GLY A 1 79 ? -14.812 22.922 35.112 1.00 12.24 161 GLY A CA 1
ATOM 647 C C . GLY A 1 79 ? -14.242 23.604 33.881 1.00 11.94 161 GLY A C 1
ATOM 648 O O . GLY A 1 79 ? -13.632 24.662 33.954 1.00 12.58 161 GLY A O 1
ATOM 649 N N . ASN A 1 80 ? -14.373 22.915 32.758 1.00 11.86 162 ASN A N 1
ATOM 650 C CA . ASN A 1 80 ? -13.955 23.408 31.451 1.00 12.66 162 ASN A CA 1
ATOM 651 C C . ASN A 1 80 ? -12.453 23.571 31.426 1.00 12.36 162 ASN A C 1
ATOM 652 O O . ASN A 1 80 ? -11.761 22.546 31.557 1.00 13.38 162 ASN A O 1
ATOM 657 N N . VAL A 1 81 ? -11.949 24.804 31.322 1.00 10.63 163 VAL A N 1
ATOM 658 C CA . VAL A 1 81 ? -10.479 24.954 31.316 1.00 10.61 163 VAL A CA 1
ATOM 659 C C . VAL A 1 81 ? -9.982 24.635 32.706 1.00 10.93 163 VAL A C 1
ATOM 660 O O . VAL A 1 81 ? -10.457 25.243 33.693 1.00 10.52 163 VAL A O 1
ATOM 664 N N . LEU A 1 82 ? -9.015 23.714 32.805 1.00 8.94 164 LEU A N 1
ATOM 665 C CA . LEU A 1 82 ? -8.517 23.271 34.109 1.00 9.40 164 LEU A CA 1
ATOM 666 C C . LEU A 1 82 ? -7.195 23.958 34.467 1.00 9.16 164 LEU A C 1
ATOM 667 O O . LEU A 1 82 ? -6.856 24.113 35.634 1.00 9.34 164 LEU A O 1
ATOM 672 N N . ALA A 1 83 ? -6.464 24.328 33.447 1.00 8.41 165 ALA A N 1
ATOM 673 C CA . ALA A 1 83 ? -5.080 24.829 33.592 1.00 8.39 165 ALA A CA 1
ATOM 674 C C . ALA A 1 83 ? -4.617 25.274 32.210 1.00 8.08 165 ALA A C 1
ATOM 675 O O . ALA A 1 83 ? -5.276 24.942 31.217 1.00 9.91 165 ALA A O 1
ATOM 677 N N . HIS A 1 84 ? -3.520 26.023 32.146 1.00 8.79 166 HIS A N 1
ATOM 678 C CA . HIS A 1 84 ? -2.942 26.362 30.835 1.00 9.28 166 HIS A CA 1
ATOM 679 C C . HIS A 1 84 ? -1.461 26.594 30.980 1.00 9.64 166 HIS A C 1
ATOM 680 O O . HIS A 1 84 ? -0.992 26.922 32.061 1.00 9.67 166 HIS A O 1
ATOM 687 N N . ALA A 1 85 ? -0.716 26.427 29.878 1.00 8.83 167 ALA A N 1
ATOM 688 C CA . ALA A 1 85 ? 0.727 26.556 29.975 1.00 8.44 167 ALA A CA 1
ATOM 689 C C . ALA A 1 85 ? 1.231 27.092 28.659 1.00 8.81 167 ALA A C 1
ATOM 690 O O . ALA A 1 85 ? 0.656 26.877 27.577 1.00 9.83 167 ALA A O 1
ATOM 692 N N . TYR A 1 86 ? 2.315 27.821 28.766 1.00 8.72 168 TYR A N 1
ATOM 693 C CA . TYR A 1 86 ? 2.920 28.501 27.608 1.00 9.08 168 TYR A CA 1
ATOM 694 C C . TYR A 1 86 ? 4.072 27.691 27.041 1.00 8.78 168 TYR A C 1
ATOM 695 O O . TYR A 1 86 ? 4.832 27.057 27.770 1.00 10.42 168 TYR A O 1
ATOM 704 N N . ALA A 1 87 ? 4.245 27.827 25.726 1.00 9.06 169 ALA A N 1
ATOM 705 C CA . ALA A 1 87 ? 5.278 27.092 24.993 1.00 9.16 169 ALA A CA 1
ATOM 706 C C . ALA A 1 87 ? 6.656 27.602 25.418 1.00 9.49 169 ALA A C 1
ATOM 707 O O . ALA A 1 87 ? 6.745 28.645 26.031 1.00 9.45 169 ALA A O 1
ATOM 709 N N . PRO A 1 88 ? 7.727 26.867 25.125 1.00 10.43 170 PRO A N 1
ATOM 710 C CA . PRO A 1 88 ? 9.077 27.319 25.524 1.00 10.48 170 PRO A CA 1
ATOM 711 C C . PRO A 1 88 ? 9.497 28.735 25.116 1.00 10.67 170 PRO A C 1
ATOM 712 O O . PRO A 1 88 ? 9.153 29.168 24.030 1.00 12.58 170 PRO A O 1
ATOM 716 N N . GLY A 1 89 ? 10.337 29.314 25.955 1.00 11.38 171 GLY A N 1
ATOM 717 C CA . GLY A 1 89 ? 10.755 30.706 25.738 1.00 12.07 171 GLY A CA 1
ATOM 718 C C . GLY A 1 89 ? 10.977 31.428 27.042 1.00 12.70 171 GLY A C 1
ATOM 719 O O . GLY A 1 89 ? 10.822 30.851 28.111 1.00 11.84 171 GLY A O 1
ATOM 720 N N . PRO A 1 90 ? 11.374 32.692 26.959 1.00 13.88 172 PRO A N 1
ATOM 721 C CA . PRO A 1 90 ? 11.638 33.510 28.141 1.00 13.82 172 PRO A CA 1
ATOM 722 C C . PRO A 1 90 ? 10.374 34.055 28.808 1.00 13.92 172 PRO A C 1
ATOM 723 O O . PRO A 1 90 ? 9.296 34.048 28.208 1.00 13.76 172 PRO A O 1
ATOM 727 N N . GLY A 1 91 ? 10.548 34.495 30.053 1.00 13.32 173 GLY A N 1
ATOM 728 C CA . GLY A 1 91 ? 9.477 35.177 30.764 1.00 13.06 173 GLY A CA 1
ATOM 729 C C . GLY A 1 91 ? 8.293 34.255 30.978 1.00 12.17 173 GLY A C 1
ATOM 730 O O . GLY A 1 91 ? 8.456 33.171 31.513 1.00 12.24 173 GLY A O 1
ATOM 731 N N . ILE A 1 92 ? 7.119 34.708 30.582 1.00 11.64 174 ILE A N 1
ATOM 732 C CA . ILE A 1 92 ? 5.903 33.912 30.831 1.00 11.13 174 ILE A CA 1
ATOM 733 C C . ILE A 1 92 ? 5.959 32.603 30.036 1.00 11.00 174 ILE A C 1
ATOM 734 O O . ILE A 1 92 ? 5.289 31.643 30.447 1.00 11.47 174 ILE A O 1
ATOM 739 N N . ASN A 1 93 ? 6.766 32.528 28.981 1.00 11.16 175 ASN A N 1
ATOM 740 C CA . ASN A 1 93 ? 6.854 31.305 28.214 1.00 11.54 175 ASN A CA 1
ATOM 741 C C . ASN A 1 93 ? 7.361 30.194 29.142 1.00 10.90 175 ASN A C 1
ATOM 742 O O . ASN A 1 93 ? 8.104 30.449 30.049 1.00 11.57 175 ASN A O 1
ATOM 747 N N . GLY A 1 94 ? 6.864 28.991 28.929 1.00 10.17 176 GLY A N 1
ATOM 748 C CA . GLY A 1 94 ? 7.142 27.836 29.786 1.00 8.98 176 GLY A CA 1
ATOM 749 C C . GLY A 1 94 ? 6.292 27.745 31.024 1.00 8.86 176 GLY A C 1
ATOM 750 O O . GLY A 1 94 ? 6.288 26.700 31.649 1.00 9.75 176 GLY A O 1
ATOM 751 N N . ASP A 1 95 ? 5.655 28.847 31.438 1.00 9.98 177 ASP A N 1
ATOM 752 C CA . ASP A 1 95 ? 4.971 28.849 32.752 1.00 9.48 177 ASP A CA 1
ATOM 753 C C . ASP A 1 95 ? 3.643 28.080 32.674 1.00 9.14 177 ASP A C 1
ATOM 754 O O . ASP A 1 95 ? 3.040 27.942 31.586 1.00 8.64 177 ASP A O 1
ATOM 759 N N . ALA A 1 96 ? 3.188 27.598 33.827 1.00 8.38 178 ALA A N 1
ATOM 760 C CA . ALA A 1 96 ? 1.983 26.755 33.894 1.00 8.55 178 ALA A CA 1
ATOM 761 C C . ALA A 1 96 ? 1.128 27.298 35.037 1.00 8.54 178 ALA A C 1
ATOM 762 O O . ALA A 1 96 ? 1.594 27.428 36.188 1.00 9.75 178 ALA A O 1
ATOM 764 N N . HIS A 1 97 ? -0.136 27.486 34.710 1.00 8.55 179 HIS A N 1
ATOM 765 C CA . HIS A 1 97 ? -1.130 28.072 35.644 1.00 8.00 179 HIS A CA 1
ATOM 766 C C . HIS A 1 97 ? -2.276 27.093 35.786 1.00 8.08 179 HIS A C 1
ATOM 767 O O . HIS A 1 97 ? -2.737 26.510 34.801 1.00 8.60 179 HIS A O 1
ATOM 774 N N . PHE A 1 98 ? -2.716 26.894 37.040 1.00 9.04 180 PHE A N 1
ATOM 775 C CA . PHE A 1 98 ? -3.736 25.873 37.354 1.00 8.55 180 PHE A CA 1
ATOM 776 C C . PHE A 1 98 ? -4.961 26.560 37.943 1.00 8.43 180 PHE A C 1
ATOM 777 O O . PHE A 1 98 ? -4.804 27.342 38.870 1.00 9.23 180 PHE A O 1
ATOM 785 N N . ASP A 1 99 ? -6.147 26.238 37.420 1.00 9.28 181 ASP A N 1
ATOM 786 C CA . ASP A 1 99 ? -7.370 26.967 37.870 1.00 9.23 181 ASP A CA 1
ATOM 787 C C . ASP A 1 99 ? -7.815 26.438 39.227 1.00 10.64 181 ASP A C 1
ATOM 788 O O . ASP A 1 99 ? -8.163 25.249 39.352 1.00 11.07 181 ASP A O 1
ATOM 793 N N . ASP A 1 100 ? -7.789 27.287 40.256 1.00 10.49 182 ASP A N 1
ATOM 794 C CA . ASP A 1 100 ? -8.132 26.796 41.564 1.00 11.07 182 ASP A CA 1
ATOM 795 C C . ASP A 1 100 ? -9.634 26.780 41.759 1.00 12.21 182 ASP A C 1
ATOM 796 O O . ASP A 1 100 ? -10.114 26.468 42.866 1.00 13.38 182 ASP A O 1
ATOM 801 N N . ASP A 1 101 ? -10.385 27.099 40.712 1.00 10.61 183 ASP A N 1
ATOM 802 C CA . ASP A 1 101 ? -11.817 26.835 40.789 1.00 12.15 183 ASP A CA 1
ATOM 803 C C . ASP A 1 101 ? -12.101 25.326 40.553 1.00 12.62 183 ASP A C 1
ATOM 804 O O . ASP A 1 101 ? -13.268 24.869 40.709 1.00 14.42 183 ASP A O 1
ATOM 809 N N . GLU A 1 102 ? -11.049 24.557 40.215 1.00 12.06 184 GLU A N 1
ATOM 810 C CA . GLU A 1 102 ? -11.150 23.101 40.247 1.00 11.52 184 GLU A CA 1
ATOM 811 C C . GLU A 1 102 ? -10.778 22.629 41.646 1.00 11.60 184 GLU A C 1
ATOM 812 O O . GLU A 1 102 ? -10.148 23.366 42.427 1.00 12.42 184 GLU A O 1
ATOM 818 N N . GLN A 1 103 ? -11.262 21.428 41.992 1.00 12.75 185 GLN A N 1
ATOM 819 C CA . GLN A 1 103 ? -10.887 20.750 43.225 1.00 12.46 185 GLN A CA 1
ATOM 820 C C . GLN A 1 103 ? -9.761 19.770 42.903 1.00 12.18 185 GLN A C 1
ATOM 821 O O . GLN A 1 103 ? -10.018 18.677 42.344 1.00 12.86 185 GLN A O 1
ATOM 827 N N . TRP A 1 104 ? -8.529 20.204 43.193 1.00 12.67 186 TRP A N 1
ATOM 828 C CA . TRP A 1 104 ? -7.343 19.408 42.876 1.00 12.62 186 TRP A CA 1
ATOM 829 C C . TRP A 1 104 ? -7.230 18.262 43.865 1.00 14.18 186 TRP A C 1
ATOM 830 O O . TRP A 1 104 ? -7.246 18.489 45.105 1.00 15.11 186 TRP A O 1
ATOM 841 N N . THR A 1 105 ? -7.071 17.047 43.324 1.00 12.18 187 THR A N 1
ATOM 842 C CA . THR A 1 105 ? -6.947 15.886 44.196 1.00 13.38 187 THR A CA 1
ATOM 843 C C . THR A 1 105 ? -5.734 15.000 43.875 1.00 13.55 187 THR A C 1
ATOM 844 O O . THR A 1 105 ? -5.153 15.012 42.773 1.00 13.75 187 THR A O 1
ATOM 848 N N . LYS A 1 106 ? -5.380 14.173 44.840 1.00 15.02 188 LYS A N 1
ATOM 849 C CA . LYS A 1 106 ? -4.312 13.219 44.682 1.00 14.81 188 LYS A CA 1
ATOM 850 C C . LYS A 1 106 ? -4.782 11.989 43.933 1.00 14.69 188 LYS A C 1
ATOM 851 O O . LYS A 1 106 ? -3.957 11.271 43.379 1.00 16.74 188 LYS A O 1
ATOM 857 N N . ASP A 1 107 ? -6.086 11.738 43.990 1.00 15.76 189 ASP A N 1
ATOM 858 C CA . ASP A 1 107 ? -6.716 10.623 43.321 1.00 15.53 189 ASP A CA 1
ATOM 859 C C . ASP A 1 107 ? -7.643 11.104 42.253 1.00 16.08 189 ASP A C 1
ATOM 860 O O . ASP A 1 107 ? -7.492 12.232 41.710 1.00 14.94 189 ASP A O 1
ATOM 865 N N . THR A 1 108 ? -8.601 10.273 41.870 1.00 15.63 190 THR A N 1
ATOM 866 C CA . THR A 1 108 ? -9.520 10.727 40.832 1.00 16.28 190 THR A CA 1
ATOM 867 C C . THR A 1 108 ? -10.859 11.275 41.322 1.00 16.82 190 THR A C 1
ATOM 868 O O . THR A 1 108 ? -11.795 11.411 40.524 1.00 17.25 190 THR A O 1
ATOM 872 N N . THR A 1 109 ? -10.945 11.614 42.604 1.00 16.61 191 THR A N 1
ATOM 873 C CA . THR A 1 109 ? -12.240 12.092 43.111 1.00 17.77 191 THR A CA 1
ATOM 874 C C . THR A 1 109 ? -12.564 13.514 42.691 1.00 18.11 191 THR A C 1
ATOM 875 O O . THR A 1 109 ? -13.720 13.969 42.775 1.00 19.09 191 THR A O 1
ATOM 879 N N . GLY A 1 110 ? -11.539 14.249 42.264 1.00 16.93 192 GLY A N 1
ATOM 880 C CA . GLY A 1 110 ? -11.738 15.603 41.775 1.00 17.40 192 GLY A CA 1
ATOM 881 C C . GLY A 1 110 ? -10.921 15.691 40.491 1.00 15.42 192 GLY A C 1
ATOM 882 O O . GLY A 1 110 ? -10.927 14.763 39.678 1.00 16.18 192 GLY A O 1
ATOM 883 N N . THR A 1 111 ? -10.213 16.800 40.294 1.00 13.56 193 THR A N 1
ATOM 884 C CA . THR A 1 111 ? -9.354 16.905 39.128 1.00 12.05 193 THR A CA 1
ATOM 885 C C . THR A 1 111 ? -7.960 16.502 39.587 1.00 11.27 193 THR A C 1
ATOM 886 O O . THR A 1 111 ? -7.396 17.131 40.445 1.00 11.23 193 THR A O 1
ATOM 890 N N . ASN A 1 112 ? -7.367 15.491 38.934 1.00 11.40 194 ASN A N 1
ATOM 891 C CA . ASN A 1 112 ? -6.097 14.950 39.417 1.00 11.22 194 ASN A CA 1
ATOM 892 C C . ASN A 1 112 ? -4.950 15.889 39.015 1.00 10.65 194 ASN A C 1
ATOM 893 O O . ASN A 1 112 ? -4.709 16.138 37.831 1.00 12.34 194 ASN A O 1
ATOM 898 N N . LEU A 1 113 ? -4.260 16.415 40.009 1.00 10.46 195 LEU A N 1
ATOM 899 C CA . LEU A 1 113 ? -3.178 17.368 39.790 1.00 9.93 195 LEU A CA 1
ATOM 900 C C . LEU A 1 113 ? -2.040 16.777 38.979 1.00 11.11 195 LEU A C 1
ATOM 901 O O . LEU A 1 113 ? -1.565 17.423 38.056 1.00 10.68 195 LEU A O 1
ATOM 906 N N . PHE A 1 114 ? -1.606 15.570 39.326 1.00 10.30 196 PHE A N 1
ATOM 907 C CA . PHE A 1 114 ? -0.515 14.955 38.599 1.00 11.28 196 PHE A CA 1
ATOM 908 C C . PHE A 1 114 ? -0.845 14.853 37.080 1.00 11.93 196 PHE A C 1
ATOM 909 O O . PHE A 1 114 ? -0.023 15.251 36.215 1.00 12.03 196 PHE A O 1
ATOM 917 N N . LEU A 1 115 ? -2.022 14.317 36.738 1.00 12.00 197 LEU A N 1
ATOM 918 C CA . LEU A 1 115 ? -2.333 14.148 35.305 1.00 12.64 197 LEU A CA 1
ATOM 919 C C . LEU A 1 115 ? -2.359 15.475 34.584 1.00 12.05 197 LEU A C 1
ATOM 920 O O . LEU A 1 115 ? -1.821 15.612 33.459 1.00 12.23 197 LEU A O 1
ATOM 925 N N . VAL A 1 116 ? -3.008 16.464 35.193 1.00 11.27 198 VAL A N 1
ATOM 926 C CA . VAL A 1 116 ? -3.105 17.737 34.487 1.00 10.26 198 VAL A CA 1
ATOM 927 C C . VAL A 1 116 ? -1.725 18.417 34.436 1.00 10.51 198 VAL A C 1
ATOM 928 O O . VAL A 1 116 ? -1.345 18.949 33.368 1.00 10.95 198 VAL A O 1
ATOM 932 N N . ALA A 1 117 ? -0.941 18.306 35.503 1.00 10.04 199 ALA A N 1
ATOM 933 C CA . ALA A 1 117 ? 0.405 18.937 35.493 1.00 9.00 199 ALA A CA 1
ATOM 934 C C . ALA A 1 117 ? 1.262 18.229 34.423 1.00 9.82 199 ALA A C 1
ATOM 935 O O . ALA A 1 117 ? 2.023 18.891 33.706 1.00 10.83 199 ALA A O 1
ATOM 937 N N . ALA A 1 118 ? 1.136 16.912 34.298 1.00 10.62 200 ALA A N 1
ATOM 938 C CA . ALA A 1 118 ? 1.950 16.200 33.286 1.00 10.01 200 ALA A CA 1
ATOM 939 C C . ALA A 1 118 ? 1.632 16.671 31.867 1.00 9.72 200 ALA A C 1
ATOM 940 O O . ALA A 1 118 ? 2.533 16.936 31.057 1.00 9.72 200 ALA A O 1
ATOM 942 N N . HIS A 1 119 ? 0.329 16.844 31.596 1.00 9.10 201 HIS A N 1
ATOM 943 C CA . HIS A 1 119 ? -0.131 17.318 30.315 1.00 9.63 201 HIS A CA 1
ATOM 944 C C . HIS A 1 119 ? 0.361 18.770 30.136 1.00 9.43 201 HIS A C 1
ATOM 945 O O . HIS A 1 119 ? 0.933 19.110 29.101 1.00 9.88 201 HIS A O 1
ATOM 952 N N . GLU A 1 120 ? 0.178 19.625 31.150 1.00 9.34 202 GLU A N 1
ATOM 953 C CA . GLU A 1 120 ? 0.605 21.013 30.937 1.00 9.46 202 GLU A CA 1
ATOM 954 C C . GLU A 1 120 ? 2.089 21.166 30.734 1.00 8.79 202 GLU A C 1
ATOM 955 O O . GLU A 1 120 ? 2.507 22.038 29.927 1.00 8.22 202 GLU A O 1
ATOM 961 N N . ILE A 1 121 ? 2.885 20.405 31.484 1.00 8.11 203 ILE A N 1
ATOM 962 C CA . ILE A 1 121 ? 4.346 20.436 31.319 1.00 8.95 203 ILE A CA 1
ATOM 963 C C . ILE A 1 121 ? 4.683 20.008 29.887 1.00 9.76 203 ILE A C 1
ATOM 964 O O . ILE A 1 121 ? 5.650 20.521 29.311 1.00 9.49 203 ILE A O 1
ATOM 969 N N . GLY A 1 122 ? 3.901 19.110 29.289 1.00 9.21 204 GLY A N 1
ATOM 970 C CA . GLY A 1 122 ? 4.104 18.783 27.893 1.00 8.95 204 GLY A CA 1
ATOM 971 C C . GLY A 1 122 ? 4.079 20.077 27.077 1.00 8.89 204 GLY A C 1
ATOM 972 O O . GLY A 1 122 ? 4.934 20.310 26.201 1.00 10.56 204 GLY A O 1
ATOM 973 N N . HIS A 1 123 ? 3.068 20.903 27.302 1.00 8.83 205 HIS A N 1
ATOM 974 C CA . HIS A 1 123 ? 3.020 22.191 26.613 1.00 8.51 205 HIS A CA 1
ATOM 975 C C . HIS A 1 123 ? 4.230 23.063 26.917 1.00 8.28 205 HIS A C 1
ATOM 976 O O . HIS A 1 123 ? 4.804 23.659 26.003 1.00 9.22 205 HIS A O 1
ATOM 983 N N . SER A 1 124 ? 4.583 23.174 28.189 1.00 9.06 206 SER A N 1
ATOM 984 C CA . SER A 1 124 ? 5.787 23.936 28.591 1.00 8.89 206 SER A CA 1
ATOM 985 C C . SER A 1 124 ? 7.059 23.500 27.882 1.00 10.04 206 SER A C 1
ATOM 986 O O . SER A 1 124 ? 8.011 24.262 27.820 1.00 11.91 206 SER A O 1
ATOM 989 N N . LEU A 1 125 ? 7.077 22.249 27.427 1.00 9.34 207 LEU A N 1
ATOM 990 C CA . LEU A 1 125 ? 8.269 21.656 26.783 1.00 10.90 207 LEU A CA 1
ATOM 991 C C . LEU A 1 125 ? 8.190 21.730 25.259 1.00 12.16 207 LEU A C 1
ATOM 992 O O . LEU A 1 125 ? 9.157 21.436 24.571 1.00 12.78 207 LEU A O 1
ATOM 997 N N . GLY A 1 126 ? 7.041 22.160 24.740 1.00 10.47 208 GLY A N 1
ATOM 998 C CA . GLY A 1 126 ? 6.874 22.372 23.310 1.00 11.07 208 GLY A CA 1
ATOM 999 C C . GLY A 1 126 ? 5.978 21.425 22.550 1.00 11.12 208 GLY A C 1
ATOM 1000 O O . GLY A 1 126 ? 5.963 21.455 21.298 1.00 12.09 208 GLY A O 1
ATOM 1001 N N . LEU A 1 127 ? 5.213 20.581 23.238 1.00 10.03 209 LEU A N 1
ATOM 1002 C CA . LEU A 1 127 ? 4.253 19.740 22.509 1.00 10.52 209 LEU A CA 1
ATOM 1003 C C . LEU A 1 127 ? 2.890 20.402 22.537 1.00 10.98 209 LEU A C 1
ATOM 1004 O O . LEU A 1 127 ? 2.474 20.955 23.560 1.00 11.15 209 LEU A O 1
ATOM 1009 N N . PHE A 1 128 ? 2.249 20.445 21.377 1.00 13.12 210 PHE A N 1
ATOM 1010 C CA . PHE A 1 128 ? 0.877 20.902 21.250 1.00 14.67 210 PHE A CA 1
ATOM 1011 C C . PHE A 1 128 ? -0.053 19.666 21.375 1.00 14.48 210 PHE A C 1
ATOM 1012 O O . PHE A 1 128 ? 0.390 18.600 21.828 1.00 15.35 210 PHE A O 1
ATOM 1020 N N . HIS A 1 129 ? -1.330 19.766 20.998 1.00 13.10 211 HIS A N 1
ATOM 1021 C CA . HIS A 1 129 ? -2.252 18.644 21.222 1.00 13.80 211 HIS A CA 1
ATOM 1022 C C . HIS A 1 129 ? -2.103 17.523 20.198 1.00 15.19 211 HIS A C 1
ATOM 1023 O O . HIS A 1 129 ? -1.940 17.804 19.003 1.00 16.78 211 HIS A O 1
ATOM 1030 N N . SER A 1 130 ? -2.219 16.300 20.674 1.00 17.44 212 SER A N 1
ATOM 1031 C CA . SER A 1 130 ? -2.153 15.128 19.818 1.00 19.15 212 SER A CA 1
ATOM 1032 C C . SER A 1 130 ? -3.554 14.770 19.327 1.00 21.55 212 SER A C 1
ATOM 1033 O O . SER A 1 130 ? -4.561 15.121 19.938 1.00 21.33 212 SER A O 1
ATOM 1036 N N . ALA A 1 131 ? -3.604 14.000 18.247 1.00 23.32 213 ALA A N 1
ATOM 1037 C CA . ALA A 1 131 ? -4.862 13.472 17.741 1.00 25.18 213 ALA A CA 1
ATOM 1038 C C . ALA A 1 131 ? -5.133 12.061 18.283 1.00 25.74 213 ALA A C 1
ATOM 1039 O O . ALA A 1 131 ? -6.244 11.562 18.218 1.00 27.00 213 ALA A O 1
ATOM 1041 N N . ASN A 1 132 ? -4.125 11.438 18.883 1.00 25.77 214 ASN A N 1
ATOM 1042 C CA . ASN A 1 132 ? -4.282 10.111 19.476 1.00 25.06 214 ASN A CA 1
ATOM 1043 C C . ASN A 1 132 ? -5.037 10.140 20.798 1.00 25.92 214 ASN A C 1
ATOM 1044 O O . ASN A 1 132 ? -4.550 10.726 21.769 1.00 24.45 214 ASN A O 1
ATOM 1049 N N . THR A 1 133 ? -6.204 9.493 20.881 1.00 25.11 215 THR A N 1
ATOM 1050 C CA . THR A 1 133 ? -6.974 9.477 22.126 1.00 25.72 215 THR A CA 1
ATOM 1051 C C . THR A 1 133 ? -6.339 8.856 23.354 1.00 24.60 215 THR A C 1
ATOM 1052 O O . THR A 1 133 ? -6.850 9.030 24.465 1.00 26.04 215 THR A O 1
ATOM 1056 N N . GLU A 1 134 ? -5.257 8.093 23.191 1.00 23.80 216 GLU A N 1
ATOM 1057 C CA . GLU A 1 134 ? -4.638 7.527 24.361 1.00 23.08 216 GLU A CA 1
ATOM 1058 C C . GLU A 1 134 ? -3.451 8.361 24.801 1.00 20.06 216 GLU A C 1
ATOM 1059 O O . GLU A 1 134 ? -2.857 8.052 25.838 1.00 20.40 216 GLU A O 1
ATOM 1065 N N . ALA A 1 135 ? -3.087 9.368 24.004 1.00 18.69 217 ALA A N 1
ATOM 1066 C CA . ALA A 1 135 ? -1.910 10.210 24.369 1.00 16.02 217 ALA A CA 1
ATOM 1067 C C . ALA A 1 135 ? -2.203 11.139 25.545 1.00 15.54 217 ALA A C 1
ATOM 1068 O O . ALA A 1 135 ? -3.307 11.675 25.689 1.00 16.25 217 ALA A O 1
ATOM 1070 N N . LEU A 1 136 ? -1.188 11.355 26.370 1.00 13.71 218 LEU A N 1
ATOM 1071 C CA . LEU A 1 136 ? -1.275 12.336 27.447 1.00 12.71 218 LEU A CA 1
ATOM 1072 C C . LEU A 1 136 ? -1.602 13.715 26.852 1.00 13.24 218 LEU A C 1
ATOM 1073 O O . LEU A 1 136 ? -2.350 14.496 27.483 1.00 12.84 218 LEU A O 1
ATOM 1078 N N . MET A 1 137 ? -1.055 14.042 25.675 1.00 11.82 219 MET A N 1
ATOM 1079 C CA . MET A 1 137 ? -1.280 15.334 25.029 1.00 11.03 219 MET A CA 1
ATOM 1080 C C . MET A 1 137 ? -2.597 15.463 24.254 1.00 11.57 219 MET A C 1
ATOM 1081 O O . MET A 1 137 ? -2.797 16.465 23.579 1.00 12.89 219 MET A O 1
ATOM 1086 N N . TYR A 1 138 ? -3.418 14.410 24.255 1.00 15.37 220 TYR A N 1
ATOM 1087 C CA . TYR A 1 138 ? -4.783 14.540 23.730 1.00 18.26 220 TYR A CA 1
ATOM 1088 C C . TYR A 1 138 ? -5.453 15.504 24.703 1.00 19.62 220 TYR A C 1
ATOM 1089 O O . TYR A 1 138 ? -5.179 15.515 25.920 1.00 19.66 220 TYR A O 1
ATOM 1098 N N . PRO A 1 139 ? -6.316 16.360 24.213 1.00 22.47 221 PRO A N 1
ATOM 1099 C CA . PRO A 1 139 ? -6.878 17.300 25.192 1.00 25.46 221 PRO A CA 1
ATOM 1100 C C . PRO A 1 139 ? -7.366 16.638 26.514 1.00 29.43 221 PRO A C 1
ATOM 1101 O O . PRO A 1 139 ? -7.265 17.275 27.577 1.00 30.45 221 PRO A O 1
ATOM 1105 N N . LEU A 1 140 ? -7.842 15.386 26.458 1.00 32.11 222 LEU A N 1
ATOM 1106 C CA . LEU A 1 140 ? -8.214 14.595 27.674 1.00 34.64 222 LEU A CA 1
ATOM 1107 C C . LEU A 1 140 ? -7.164 13.524 28.024 1.00 34.31 222 LEU A C 1
ATOM 1108 O O . LEU A 1 140 ? -7.140 12.964 29.140 1.00 35.01 222 LEU A O 1
ATOM 1113 N N . LEU A 1 147 ? -5.637 5.582 37.710 1.00 35.93 229 LEU A N 1
ATOM 1114 C CA . LEU A 1 147 ? -4.304 6.179 37.844 1.00 35.66 229 LEU A CA 1
ATOM 1115 C C . LEU A 1 147 ? -3.206 5.141 37.860 1.00 35.52 229 LEU A C 1
ATOM 1116 O O . LEU A 1 147 ? -2.086 5.438 37.438 1.00 35.23 229 LEU A O 1
ATOM 1121 N N . THR A 1 148 ? -3.512 3.952 38.392 1.00 34.61 230 THR A N 1
ATOM 1122 C CA . THR A 1 148 ? -2.543 2.865 38.470 1.00 35.26 230 THR A CA 1
ATOM 1123 C C . THR A 1 148 ? -2.203 2.374 37.074 1.00 35.59 230 THR A C 1
ATOM 1124 O O . THR A 1 148 ? -1.195 1.696 36.877 1.00 36.82 230 THR A O 1
ATOM 1128 N N . ARG A 1 149 ? -3.052 2.702 36.109 1.00 35.39 231 ARG A N 1
ATOM 1129 C CA . ARG A 1 149 ? -2.791 2.285 34.730 1.00 35.61 231 ARG A CA 1
ATOM 1130 C C . ARG A 1 149 ? -2.071 3.344 33.871 1.00 33.75 231 ARG A C 1
ATOM 1131 O O . ARG A 1 149 ? -1.847 3.131 32.678 1.00 34.26 231 ARG A O 1
ATOM 1139 N N . PHE A 1 150 ? -1.655 4.465 34.470 1.00 30.20 232 PHE A N 1
ATOM 1140 C CA . PHE A 1 150 ? -1.006 5.501 33.642 1.00 26.66 232 PHE A CA 1
ATOM 1141 C C . PHE A 1 150 ? 0.373 5.190 33.010 1.00 25.86 232 PHE A C 1
ATOM 1142 O O . PHE A 1 150 ? 1.332 4.820 33.687 1.00 25.37 232 PHE A O 1
ATOM 1150 N N . ARG A 1 151 ? 0.509 5.453 31.714 1.00 23.99 233 ARG A N 1
ATOM 1151 C CA . ARG A 1 151 ? 1.782 5.253 31.054 1.00 23.33 233 ARG A CA 1
ATOM 1152 C C . ARG A 1 151 ? 1.828 6.279 29.924 1.00 19.85 233 ARG A C 1
ATOM 1153 O O . ARG A 1 151 ? 0.830 6.466 29.249 1.00 20.72 233 ARG A O 1
ATOM 1161 N N . LEU A 1 152 ? 2.942 6.974 29.766 1.00 18.92 234 LEU A N 1
ATOM 1162 C CA . LEU A 1 152 ? 3.112 7.893 28.649 1.00 16.57 234 LEU A CA 1
ATOM 1163 C C . LEU A 1 152 ? 2.925 7.116 27.333 1.00 15.68 234 LEU A C 1
ATOM 1164 O O . LEU A 1 152 ? 3.486 6.021 27.198 1.00 16.90 234 LEU A O 1
ATOM 1169 N N . SER A 1 153 ? 2.157 7.634 26.378 1.00 13.12 235 SER A N 1
ATOM 1170 C CA . SER A 1 153 ? 1.953 6.826 25.168 1.00 14.31 235 SER A CA 1
ATOM 1171 C C . SER A 1 153 ? 3.173 6.954 24.265 1.00 13.80 235 SER A C 1
ATOM 1172 O O . SER A 1 153 ? 3.990 7.901 24.379 1.00 12.92 235 SER A O 1
ATOM 1175 N N . GLN A 1 154 ? 3.314 6.004 23.326 1.00 14.42 236 GLN A N 1
ATOM 1176 C CA . GLN A 1 154 ? 4.414 6.129 22.378 1.00 13.86 236 GLN A CA 1
ATOM 1177 C C . GLN A 1 154 ? 4.322 7.398 21.560 1.00 13.87 236 GLN A C 1
ATOM 1178 O O . GLN A 1 154 ? 5.353 7.964 21.191 1.00 13.74 236 GLN A O 1
ATOM 1184 N N . ASP A 1 155 ? 3.099 7.867 21.281 1.00 12.08 237 ASP A N 1
ATOM 1185 C CA . ASP A 1 155 ? 2.949 9.086 20.556 1.00 12.82 237 ASP A CA 1
ATOM 1186 C C . ASP A 1 155 ? 3.598 10.271 21.315 1.00 11.75 237 ASP A C 1
ATOM 1187 O O . ASP A 1 155 ? 4.230 11.130 20.708 1.00 13.16 237 ASP A O 1
ATOM 1192 N N . ASP A 1 156 ? 3.348 10.306 22.626 1.00 12.36 238 ASP A N 1
ATOM 1193 C CA . ASP A 1 156 ? 3.953 11.355 23.449 1.00 12.16 238 ASP A CA 1
ATOM 1194 C C . ASP A 1 156 ? 5.477 11.234 23.472 1.00 12.41 238 ASP A C 1
ATOM 1195 O O . ASP A 1 156 ? 6.202 12.244 23.433 1.00 11.12 238 ASP A O 1
ATOM 1200 N N . ILE A 1 157 ? 5.977 9.999 23.521 1.00 12.11 239 ILE A N 1
ATOM 1201 C CA . ILE A 1 157 ? 7.420 9.825 23.519 1.00 11.83 239 ILE A CA 1
ATOM 1202 C C . ILE A 1 157 ? 8.012 10.227 22.197 1.00 13.21 239 ILE A C 1
ATOM 1203 O O . ILE A 1 157 ? 9.028 10.897 22.167 1.00 13.69 239 ILE A O 1
ATOM 1208 N N . ASN A 1 158 ? 7.368 9.804 21.120 1.00 12.77 240 ASN A N 1
ATOM 1209 C CA . ASN A 1 158 ? 7.810 10.156 19.788 1.00 12.53 240 ASN A CA 1
ATOM 1210 C C . ASN A 1 158 ? 7.881 11.678 19.674 1.00 13.55 240 ASN A C 1
ATOM 1211 O O . ASN A 1 158 ? 8.856 12.264 19.177 1.00 13.61 240 ASN A O 1
ATOM 1216 N N . GLY A 1 159 ? 6.843 12.341 20.166 1.00 12.96 241 GLY A N 1
ATOM 1217 C CA . GLY A 1 159 ? 6.847 13.776 19.995 1.00 12.13 241 GLY A CA 1
ATOM 1218 C C . GLY A 1 159 ? 7.891 14.481 20.850 1.00 11.50 241 GLY A C 1
ATOM 1219 O O . GLY A 1 159 ? 8.592 15.345 20.356 1.00 12.97 241 GLY A O 1
ATOM 1220 N N . ILE A 1 160 ? 8.040 14.115 22.111 1.00 11.18 242 ILE A N 1
ATOM 1221 C CA . ILE A 1 160 ? 9.004 14.805 22.941 1.00 11.67 242 ILE A CA 1
ATOM 1222 C C . ILE A 1 160 ? 10.442 14.480 22.494 1.00 12.13 242 ILE A C 1
ATOM 1223 O O . ILE A 1 160 ? 11.332 15.343 22.547 1.00 13.62 242 ILE A O 1
ATOM 1228 N N . GLN A 1 161 ? 10.648 13.270 21.983 1.00 12.10 243 GLN A N 1
ATOM 1229 C CA . GLN A 1 161 ? 11.969 12.926 21.483 1.00 12.97 243 GLN A CA 1
ATOM 1230 C C . GLN A 1 161 ? 12.253 13.602 20.141 1.00 13.45 243 GLN A C 1
ATOM 1231 O O . GLN A 1 161 ? 13.422 13.825 19.791 1.00 14.10 243 GLN A O 1
ATOM 1237 N N . SER A 1 162 ? 11.214 13.950 19.400 1.00 13.43 244 SER A N 1
ATOM 1238 C CA . SER A 1 162 ? 11.450 14.688 18.155 1.00 14.19 244 SER A CA 1
ATOM 1239 C C . SER A 1 162 ? 12.063 16.048 18.443 1.00 15.21 244 SER A C 1
ATOM 1240 O O . SER A 1 162 ? 12.720 16.655 17.564 1.00 17.02 244 SER A O 1
ATOM 1243 N N . LEU A 1 163 ? 11.788 16.575 19.633 1.00 15.93 245 LEU A N 1
ATOM 1244 C CA . LEU A 1 163 ? 12.343 17.856 20.050 1.00 15.57 245 LEU A CA 1
ATOM 1245 C C . LEU A 1 163 ? 13.677 17.757 20.774 1.00 16.42 245 LEU A C 1
ATOM 1246 O O . LEU A 1 163 ? 14.631 18.509 20.459 1.00 17.28 245 LEU A O 1
ATOM 1251 N N . TYR A 1 164 ? 13.822 16.765 21.662 1.00 14.45 246 TYR A N 1
ATOM 1252 C CA . TYR A 1 164 ? 14.989 16.718 22.547 1.00 15.08 246 TYR A CA 1
ATOM 1253 C C . TYR A 1 164 ? 15.862 15.472 22.469 1.00 15.27 246 TYR A C 1
ATOM 1254 O O . TYR A 1 164 ? 16.919 15.435 23.124 1.00 16.58 246 TYR A O 1
ATOM 1263 N N . GLY A 1 165 ? 15.427 14.494 21.683 1.00 15.12 247 GLY A N 1
ATOM 1264 C CA . GLY A 1 165 ? 16.144 13.228 21.535 1.00 16.07 247 GLY A CA 1
ATOM 1265 C C . GLY A 1 165 ? 15.771 12.317 22.679 1.00 17.14 247 GLY A C 1
ATOM 1266 O O . GLY A 1 165 ? 15.068 12.698 23.647 1.00 14.78 247 GLY A O 1
ATOM 1267 N N . PRO A 1 166 ? 16.246 11.083 22.604 1.00 16.97 248 PRO A N 1
ATOM 1268 C CA . PRO A 1 166 ? 16.023 10.106 23.655 1.00 17.96 248 PRO A CA 1
ATOM 1269 C C . PRO A 1 166 ? 17.040 10.294 24.748 1.00 19.34 248 PRO A C 1
ATOM 1270 O O . PRO A 1 166 ? 18.003 11.036 24.572 1.00 20.15 248 PRO A O 1
ATOM 1274 N N . PRO A 1 167 ? 16.847 9.619 25.865 1.00 20.59 249 PRO A N 1
ATOM 1275 C CA . PRO A 1 167 ? 17.799 9.723 26.958 1.00 22.87 249 PRO A CA 1
ATOM 1276 C C . PRO A 1 167 ? 19.119 9.188 26.477 1.00 24.79 249 PRO A C 1
ATOM 1277 O O . PRO A 1 167 ? 19.194 8.284 25.627 1.00 26.05 249 PRO A O 1
ATOM 1281 N N . PRO A 1 168 ? 20.166 9.776 27.034 1.00 27.16 250 PRO A N 1
ATOM 1282 C CA . PRO A 1 168 ? 21.535 9.413 26.699 1.00 29.32 250 PRO A CA 1
ATOM 1283 C C . PRO A 1 168 ? 21.847 8.043 27.260 1.00 30.02 250 PRO A C 1
ATOM 1284 O O . PRO A 1 168 ? 22.738 7.496 26.624 1.00 32.70 250 PRO A O 1
ATOM 1288 N N . PHE B 1 1 ? -5.679 59.242 63.697 1.00 29.12 583 PHE B N 1
ATOM 1289 C CA . PHE B 1 1 ? -6.177 58.241 62.701 1.00 29.09 583 PHE B CA 1
ATOM 1290 C C . PHE B 1 1 ? -6.899 58.866 61.493 1.00 29.22 583 PHE B C 1
ATOM 1291 O O . PHE B 1 1 ? -7.473 59.955 61.608 1.00 30.73 583 PHE B O 1
ATOM 1299 N N . ARG B 1 2 ? -6.904 58.171 60.354 1.00 29.03 584 ARG B N 1
ATOM 1300 C CA . ARG B 1 2 ? -7.719 58.610 59.196 1.00 29.75 584 ARG B CA 1
ATOM 1301 C C . ARG B 1 2 ? -8.528 57.490 58.566 1.00 29.81 584 ARG B C 1
ATOM 1302 O O . ARG B 1 2 ? -8.234 56.303 58.765 1.00 28.86 584 ARG B O 1
ATOM 1310 N N . THR B 1 3 ? -9.496 57.886 57.734 1.00 28.65 585 THR B N 1
ATOM 1311 C CA . THR B 1 3 ? -10.334 56.985 56.965 1.00 28.53 585 THR B CA 1
ATOM 1312 C C . THR B 1 3 ? -10.212 57.293 55.459 1.00 28.27 585 THR B C 1
ATOM 1313 O O . THR B 1 3 ? -9.519 58.249 55.079 1.00 30.49 585 THR B O 1
ATOM 1317 N N . PHE B 1 4 ? -10.824 56.461 54.612 1.00 28.14 586 PHE B N 1
ATOM 1318 C CA . PHE B 1 4 ? -10.786 56.636 53.153 1.00 28.59 586 PHE B CA 1
ATOM 1319 C C . PHE B 1 4 ? -11.838 57.654 52.713 1.00 29.67 586 PHE B C 1
ATOM 1320 O O . PHE B 1 4 ? -12.806 57.886 53.427 1.00 29.75 586 PHE B O 1
ATOM 1328 N N . PRO B 1 5 ? -11.653 58.254 51.525 1.00 30.93 587 PRO B N 1
ATOM 1329 C CA . PRO B 1 5 ? -12.592 59.264 51.020 1.00 31.04 587 PRO B CA 1
ATOM 1330 C C . PRO B 1 5 ? -14.013 58.753 50.934 1.00 30.86 587 PRO B C 1
ATOM 1331 O O . PRO B 1 5 ? -14.258 57.712 50.302 1.00 31.42 587 PRO B O 1
ATOM 1335 N N . GLY B 1 6 ? -14.935 59.500 51.535 1.00 31.45 588 GLY B N 1
ATOM 1336 C CA . GLY B 1 6 ? -16.338 59.118 51.586 1.00 31.57 588 GLY B CA 1
ATOM 1337 C C . GLY B 1 6 ? -16.553 58.152 52.736 1.00 31.08 588 GLY B C 1
ATOM 1338 O O . GLY B 1 6 ? -17.634 57.565 52.904 1.00 32.86 588 GLY B O 1
ATOM 1339 N N . ILE B 1 7 ? -15.486 57.982 53.519 1.00 30.90 589 ILE B N 1
ATOM 1340 C CA . ILE B 1 7 ? -15.517 57.078 54.656 1.00 29.95 589 ILE B CA 1
ATOM 1341 C C . ILE B 1 7 ? -16.297 55.788 54.370 1.00 28.19 589 ILE B C 1
ATOM 1342 O O . ILE B 1 7 ? -17.321 55.541 55.006 1.00 28.20 589 ILE B O 1
ATOM 1347 N N . PRO B 1 8 ? -15.831 54.971 53.423 1.00 26.86 590 PRO B N 1
ATOM 1348 C CA . PRO B 1 8 ? -16.482 53.695 53.129 1.00 25.42 590 PRO B CA 1
ATOM 1349 C C . PRO B 1 8 ? -16.373 52.784 54.335 1.00 25.13 590 PRO B C 1
ATOM 1350 O O . PRO B 1 8 ? -15.279 52.718 54.934 1.00 24.72 590 PRO B O 1
ATOM 1354 N N . LYS B 1 9 ? -17.453 52.096 54.691 1.00 24.41 591 LYS B N 1
ATOM 1355 C CA . LYS B 1 9 ? -17.391 51.171 55.811 1.00 23.83 591 LYS B CA 1
ATOM 1356 C C . LYS B 1 9 ? -18.410 50.101 55.530 1.00 22.69 591 LYS B C 1
ATOM 1357 O O . LYS B 1 9 ? -19.353 50.285 54.727 1.00 23.74 591 LYS B O 1
ATOM 1363 N N . TRP B 1 10 ? -18.214 48.941 56.134 1.00 20.64 592 TRP B N 1
ATOM 1364 C CA . TRP B 1 10 ? -19.163 47.861 55.991 1.00 20.51 592 TRP B CA 1
ATOM 1365 C C . TRP B 1 10 ? -20.498 48.191 56.669 1.00 22.16 592 TRP B C 1
ATOM 1366 O O . TRP B 1 10 ? -20.542 48.767 57.748 1.00 21.71 592 TRP B O 1
ATOM 1377 N N . ARG B 1 11 ? -21.583 47.790 56.033 1.00 23.68 593 ARG B N 1
ATOM 1378 C CA . ARG B 1 11 ? -22.909 48.011 56.590 1.00 27.02 593 ARG B CA 1
ATOM 1379 C C . ARG B 1 11 ? -23.306 46.903 57.544 1.00 27.99 593 ARG B C 1
ATOM 1380 O O . ARG B 1 11 ? -24.091 47.119 58.473 1.00 30.29 593 ARG B O 1
ATOM 1388 N N . LYS B 1 12 ? -22.714 45.733 57.374 1.00 28.09 594 LYS B N 1
ATOM 1389 C CA . LYS B 1 12 ? -23.030 44.605 58.240 1.00 27.94 594 LYS B CA 1
ATOM 1390 C C . LYS B 1 12 ? -21.984 44.447 59.350 1.00 26.86 594 LYS B C 1
ATOM 1391 O O . LYS B 1 12 ? -20.904 44.995 59.232 1.00 27.95 594 LYS B O 1
ATOM 1397 N N . THR B 1 13 ? -22.323 43.734 60.418 1.00 24.06 595 THR B N 1
ATOM 1398 C CA . THR B 1 13 ? -21.419 43.558 61.559 1.00 23.27 595 THR B CA 1
ATOM 1399 C C . THR B 1 13 ? -20.658 42.257 61.480 1.00 21.32 595 THR B C 1
ATOM 1400 O O . THR B 1 13 ? -19.658 42.081 62.179 1.00 22.98 595 THR B O 1
ATOM 1404 N N . HIS B 1 14 ? -21.150 41.321 60.693 1.00 17.99 596 HIS B N 1
ATOM 1405 C CA . HIS B 1 14 ? -20.501 40.030 60.559 1.00 16.08 596 HIS B CA 1
ATOM 1406 C C . HIS B 1 14 ? -19.962 39.963 59.140 1.00 15.68 596 HIS B C 1
ATOM 1407 O O . HIS B 1 14 ? -20.715 40.146 58.184 1.00 16.83 596 HIS B O 1
ATOM 1414 N N . LEU B 1 15 ? -18.665 39.671 59.032 1.00 13.79 597 LEU B N 1
ATOM 1415 C CA . LEU B 1 15 ? -17.974 39.612 57.734 1.00 14.17 597 LEU B CA 1
ATOM 1416 C C . LEU B 1 15 ? -17.418 38.243 57.527 1.00 14.23 597 LEU B C 1
ATOM 1417 O O . LEU B 1 15 ? -17.076 37.549 58.494 1.00 15.38 597 LEU B O 1
ATOM 1422 N N . THR B 1 16 ? -17.281 37.828 56.256 1.00 12.92 598 THR B N 1
ATOM 1423 C CA . THR B 1 16 ? -16.621 36.581 55.976 1.00 12.90 598 THR B CA 1
ATOM 1424 C C . THR B 1 16 ? -15.269 36.866 55.316 1.00 11.86 598 THR B C 1
ATOM 1425 O O . THR B 1 16 ? -15.044 37.879 54.664 1.00 12.47 598 THR B O 1
ATOM 1429 N N . TYR B 1 17 ? -14.390 35.911 55.537 1.00 11.19 599 TYR B N 1
ATOM 1430 C CA . TYR B 1 17 ? -13.083 35.952 54.856 1.00 10.63 599 TYR B CA 1
ATOM 1431 C C . TYR B 1 17 ? -12.795 34.602 54.250 1.00 9.95 599 TYR B C 1
ATOM 1432 O O . TYR B 1 17 ? -13.346 33.584 54.644 1.00 10.75 599 TYR B O 1
ATOM 1441 N N . ARG B 1 18 ? -11.826 34.593 53.342 1.00 10.97 600 ARG B N 1
ATOM 1442 C CA . ARG B 1 18 ? -11.439 33.362 52.690 1.00 10.81 600 ARG B CA 1
ATOM 1443 C C . ARG B 1 18 ? -9.957 33.466 52.319 1.00 11.03 600 ARG B C 1
ATOM 1444 O O . ARG B 1 18 ? -9.572 34.439 51.728 1.00 11.79 600 ARG B O 1
ATOM 1452 N N . ILE B 1 19 ? -9.164 32.456 52.681 1.00 12.31 601 ILE B N 1
ATOM 1453 C CA . ILE B 1 19 ? -7.743 32.420 52.284 1.00 11.30 601 ILE B CA 1
ATOM 1454 C C . ILE B 1 19 ? -7.690 31.613 50.995 1.00 11.96 601 ILE B C 1
ATOM 1455 O O . ILE B 1 19 ? -7.957 30.424 50.953 1.00 12.40 601 ILE B O 1
ATOM 1460 N N . VAL B 1 20 ? -7.405 32.340 49.922 1.00 11.63 602 VAL B N 1
ATOM 1461 C CA . VAL B 1 20 ? -7.562 31.822 48.573 1.00 13.00 602 VAL B CA 1
ATOM 1462 C C . VAL B 1 20 ? -6.407 30.946 48.120 1.00 13.48 602 VAL B C 1
ATOM 1463 O O . VAL B 1 20 ? -6.566 30.025 47.302 1.00 13.49 602 VAL B O 1
ATOM 1467 N N . ASN B 1 21 ? -5.231 31.259 48.655 1.00 13.35 603 ASN B N 1
ATOM 1468 C CA . ASN B 1 21 ? -4.029 30.506 48.319 1.00 13.05 603 ASN B CA 1
ATOM 1469 C C . ASN B 1 21 ? -3.050 30.631 49.465 1.00 13.51 603 ASN B C 1
ATOM 1470 O O . ASN B 1 21 ? -3.286 31.353 50.442 1.00 13.55 603 ASN B O 1
ATOM 1475 N N . TYR B 1 22 ? -1.911 29.961 49.300 1.00 12.12 604 TYR B N 1
ATOM 1476 C CA . TYR B 1 22 ? -0.947 29.854 50.394 1.00 11.69 604 TYR B CA 1
ATOM 1477 C C . TYR B 1 22 ? 0.473 30.085 49.893 1.00 12.97 604 TYR B C 1
ATOM 1478 O O . TYR B 1 22 ? 0.858 29.658 48.814 1.00 13.37 604 TYR B O 1
ATOM 1487 N N . THR B 1 23 ? 1.255 30.731 50.726 1.00 12.05 605 THR B N 1
ATOM 1488 C CA . THR B 1 23 ? 2.651 31.039 50.443 1.00 12.30 605 THR B CA 1
ATOM 1489 C C . THR B 1 23 ? 3.560 29.822 50.622 1.00 12.83 605 THR B C 1
ATOM 1490 O O . THR B 1 23 ? 3.349 29.032 51.478 1.00 12.83 605 THR B O 1
ATOM 1494 N N . PRO B 1 24 ? 4.595 29.706 49.818 1.00 11.96 606 PRO B N 1
ATOM 1495 C CA . PRO B 1 24 ? 5.556 28.632 50.081 1.00 13.04 606 PRO B CA 1
ATOM 1496 C C . PRO B 1 24 ? 6.323 28.896 51.386 1.00 13.52 606 PRO B C 1
ATOM 1497 O O . PRO B 1 24 ? 6.973 27.972 51.875 1.00 13.87 606 PRO B O 1
ATOM 1501 N N . ASP B 1 25 ? 6.243 30.120 51.931 1.00 12.86 607 ASP B N 1
ATOM 1502 C CA . ASP B 1 25 ? 7.180 30.528 53.026 1.00 13.07 607 ASP B CA 1
ATOM 1503 C C . ASP B 1 25 ? 6.882 29.873 54.375 1.00 13.81 607 ASP B C 1
ATOM 1504 O O . ASP B 1 25 ? 7.771 29.801 55.209 1.00 14.73 607 ASP B O 1
ATOM 1509 N N . LEU B 1 26 ? 5.654 29.420 54.591 1.00 12.97 608 LEU B N 1
ATOM 1510 C CA . LEU B 1 26 ? 5.185 28.945 55.900 1.00 12.64 608 LEU B CA 1
ATOM 1511 C C . LEU B 1 26 ? 4.252 27.755 55.699 1.00 13.89 608 LEU B C 1
ATOM 1512 O O . LEU B 1 26 ? 3.587 27.657 54.653 1.00 13.93 608 LEU B O 1
ATOM 1517 N N . PRO B 1 27 ? 4.091 26.899 56.706 1.00 12.85 609 PRO B N 1
ATOM 1518 C CA . PRO B 1 27 ? 3.053 25.862 56.655 1.00 13.98 609 PRO B CA 1
ATOM 1519 C C . PRO B 1 27 ? 1.653 26.527 56.584 1.00 14.09 609 PRO B C 1
ATOM 1520 O O . PRO B 1 27 ? 1.431 27.630 57.104 1.00 14.49 609 PRO B O 1
ATOM 1524 N N . LYS B 1 28 ? 0.717 25.845 55.950 1.00 14.96 610 LYS B N 1
ATOM 1525 C CA . LYS B 1 28 ? -0.640 26.376 55.873 1.00 15.23 610 LYS B CA 1
ATOM 1526 C C . LYS B 1 28 ? -1.211 26.754 57.204 1.00 15.24 610 LYS B C 1
ATOM 1527 O O . LYS B 1 28 ? -1.872 27.787 57.330 1.00 15.30 610 LYS B O 1
ATOM 1533 N N . ASP B 1 29 ? -0.980 25.920 58.220 1.00 15.36 611 ASP B N 1
ATOM 1534 C CA . ASP B 1 29 ? -1.519 26.214 59.528 1.00 16.31 611 ASP B CA 1
ATOM 1535 C C . ASP B 1 29 ? -1.018 27.526 60.126 1.00 14.35 611 ASP B C 1
ATOM 1536 O O . ASP B 1 29 ? -1.757 28.204 60.865 1.00 14.89 611 ASP B O 1
ATOM 1541 N N . ALA B 1 30 ? 0.226 27.872 59.848 1.00 13.53 612 ALA B N 1
ATOM 1542 C CA . ALA B 1 30 ? 0.784 29.105 60.375 1.00 13.12 612 ALA B CA 1
ATOM 1543 C C . ALA B 1 30 ? 0.162 30.325 59.687 1.00 13.65 612 ALA B C 1
ATOM 1544 O O . ALA B 1 30 ? -0.015 31.379 60.297 1.00 14.29 612 ALA B O 1
ATOM 1546 N N . VAL B 1 31 ? -0.125 30.183 58.381 1.00 12.93 613 VAL B N 1
ATOM 1547 C CA . VAL B 1 31 ? -0.852 31.233 57.654 1.00 11.98 613 VAL B CA 1
ATOM 1548 C C . VAL B 1 31 ? -2.241 31.422 58.241 1.00 11.70 613 VAL B C 1
ATOM 1549 O O . VAL B 1 31 ? -2.662 32.542 58.580 1.00 12.69 613 VAL B O 1
ATOM 1553 N N . ASP B 1 32 ? -2.939 30.307 58.437 1.00 10.88 614 ASP B N 1
ATOM 1554 C CA . ASP B 1 32 ? -4.279 30.424 59.004 1.00 11.77 614 ASP B CA 1
ATOM 1555 C C . ASP B 1 32 ? -4.252 31.062 60.404 1.00 11.55 614 ASP B C 1
ATOM 1556 O O . ASP B 1 32 ? -5.097 31.909 60.716 1.00 12.09 614 ASP B O 1
ATOM 1561 N N . SER B 1 33 ? -3.304 30.652 61.244 1.00 12.11 615 SER B N 1
ATOM 1562 C CA . SER B 1 33 ? -3.221 31.235 62.592 1.00 13.41 615 SER B CA 1
ATOM 1563 C C . SER B 1 33 ? -2.916 32.733 62.569 1.00 12.84 615 SER B C 1
ATOM 1564 O O . SER B 1 33 ? -3.519 33.532 63.336 1.00 13.54 615 SER B O 1
ATOM 1568 N N . ALA B 1 34 ? -1.981 33.153 61.708 1.00 12.29 616 ALA B N 1
ATOM 1569 C CA . ALA B 1 34 ? -1.642 34.575 61.647 1.00 11.90 616 ALA B CA 1
ATOM 1570 C C . ALA B 1 34 ? -2.857 35.373 61.204 1.00 12.56 616 ALA B C 1
ATOM 1571 O O . ALA B 1 34 ? -3.112 36.464 61.717 1.00 11.98 616 ALA B O 1
ATOM 1573 N N . VAL B 1 35 ? -3.569 34.869 60.189 1.00 12.31 617 VAL B N 1
ATOM 1574 C CA . VAL B 1 35 ? -4.781 35.557 59.734 1.00 11.89 617 VAL B CA 1
ATOM 1575 C C . VAL B 1 35 ? -5.848 35.625 60.836 1.00 12.66 617 VAL B C 1
ATOM 1576 O O . VAL B 1 35 ? -6.409 36.695 61.069 1.00 12.65 617 VAL B O 1
ATOM 1580 N N . GLU B 1 36 ? -6.136 34.478 61.472 1.00 12.35 618 GLU B N 1
ATOM 1581 C CA . GLU B 1 36 ? -7.095 34.457 62.587 1.00 13.55 618 GLU B CA 1
ATOM 1582 C C . GLU B 1 36 ? -6.719 35.492 63.639 1.00 12.61 618 GLU B C 1
ATOM 1583 O O . GLU B 1 36 ? -7.592 36.250 64.123 1.00 13.57 618 GLU B O 1
ATOM 1589 N N . LYS B 1 37 ? -5.447 35.493 64.029 1.00 12.66 619 LYS B N 1
ATOM 1590 C CA . LYS B 1 37 ? -5.026 36.439 65.039 1.00 12.27 619 LYS B CA 1
ATOM 1591 C C . LYS B 1 37 ? -5.205 37.893 64.585 1.00 12.82 619 LYS B C 1
ATOM 1592 O O . LYS B 1 37 ? -5.578 38.752 65.363 1.00 13.29 619 LYS B O 1
ATOM 1598 N N . ALA B 1 38 ? -4.954 38.174 63.317 1.00 12.06 620 ALA B N 1
ATOM 1599 C CA . ALA B 1 38 ? -5.043 39.531 62.801 1.00 12.94 620 ALA B CA 1
ATOM 1600 C C . ALA B 1 38 ? -6.477 39.978 62.822 1.00 14.15 620 ALA B C 1
ATOM 1601 O O . ALA B 1 38 ? -6.737 41.122 63.151 1.00 14.70 620 ALA B O 1
ATOM 1603 N N . LEU B 1 39 ? -7.386 39.076 62.478 1.00 13.03 621 LEU B N 1
ATOM 1604 C CA . LEU B 1 39 ? -8.813 39.394 62.553 1.00 12.41 621 LEU B CA 1
ATOM 1605 C C . LEU B 1 39 ? -9.244 39.637 64.002 1.00 13.07 621 LEU B C 1
ATOM 1606 O O . LEU B 1 39 ? -10.009 40.558 64.274 1.00 12.50 621 LEU B O 1
ATOM 1611 N N . LYS B 1 40 ? -8.752 38.798 64.930 1.00 12.52 622 LYS B N 1
ATOM 1612 C CA . LYS B 1 40 ? -9.128 38.927 66.320 1.00 14.65 622 LYS B CA 1
ATOM 1613 C C . LYS B 1 40 ? -8.752 40.292 66.913 1.00 13.54 622 LYS B C 1
ATOM 1614 O O . LYS B 1 40 ? -9.503 40.843 67.752 1.00 13.70 622 LYS B O 1
ATOM 1620 N N . VAL B 1 41 ? -7.636 40.872 66.483 1.00 13.40 623 VAL B N 1
ATOM 1621 C CA . VAL B 1 41 ? -7.215 42.191 66.976 1.00 14.25 623 VAL B CA 1
ATOM 1622 C C . VAL B 1 41 ? -8.369 43.185 66.837 1.00 12.92 623 VAL B C 1
ATOM 1623 O O . VAL B 1 41 ? -8.666 43.9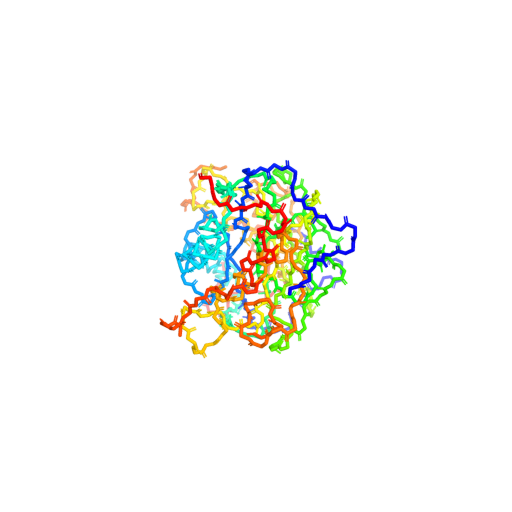80 67.741 1.00 14.01 623 VAL B O 1
ATOM 1627 N N . TRP B 1 42 ? -9.064 43.116 65.708 1.00 12.27 624 TRP B N 1
ATOM 1628 C CA . TRP B 1 42 ? -10.122 44.088 65.431 1.00 11.70 624 TRP B CA 1
ATOM 1629 C C . TRP B 1 42 ? -11.438 43.693 66.041 1.00 13.76 624 TRP B C 1
ATOM 1630 O O . TRP B 1 42 ? -12.204 44.591 66.484 1.00 13.92 624 TRP B O 1
ATOM 1641 N N . GLU B 1 43 ? -11.719 42.397 66.078 1.00 13.17 625 GLU B N 1
ATOM 1642 C CA . GLU B 1 43 ? -12.916 41.889 66.744 1.00 14.99 625 GLU B CA 1
ATOM 1643 C C . GLU B 1 43 ? -12.950 42.329 68.192 1.00 14.99 625 GLU B C 1
ATOM 1644 O O . GLU B 1 43 ? -14.006 42.667 68.719 1.00 14.84 625 GLU B O 1
ATOM 1650 N N . GLU B 1 44 ? -11.803 42.323 68.846 1.00 14.56 626 GLU B N 1
ATOM 1651 C CA . GLU B 1 44 ? -11.707 42.630 70.289 1.00 16.52 626 GLU B CA 1
ATOM 1652 C C . GLU B 1 44 ? -12.134 44.022 70.680 1.00 17.15 626 GLU B C 1
ATOM 1653 O O . GLU B 1 44 ? -12.426 44.299 71.862 1.00 17.29 626 GLU B O 1
ATOM 1659 N N . VAL B 1 45 ? -12.120 44.940 69.725 1.00 15.49 627 VAL B N 1
ATOM 1660 C CA . VAL B 1 45 ? -12.429 46.320 70.080 1.00 15.69 627 VAL B CA 1
ATOM 1661 C C . VAL B 1 45 ? -13.611 46.917 69.297 1.00 15.97 627 VAL B C 1
ATOM 1662 O O . VAL B 1 45 ? -13.776 48.116 69.289 1.00 16.63 627 VAL B O 1
ATOM 1666 N N . THR B 1 46 ? -14.396 46.066 68.625 1.00 14.90 628 THR B N 1
ATOM 1667 C CA . THR B 1 46 ? -15.578 46.520 67.868 1.00 14.81 628 THR B CA 1
ATOM 1668 C C . THR B 1 46 ? -16.645 45.460 67.988 1.00 14.37 628 THR B C 1
ATOM 1669 O O . THR B 1 46 ? -16.440 44.423 68.605 1.00 15.46 628 THR B O 1
ATOM 1673 N N . PRO B 1 47 ? -17.805 45.676 67.402 1.00 14.89 629 PRO B N 1
ATOM 1674 C CA . PRO B 1 47 ? -18.822 44.646 67.342 1.00 14.44 629 PRO B CA 1
ATOM 1675 C C . PRO B 1 47 ? -18.655 43.663 66.168 1.00 15.21 629 PRO B C 1
ATOM 1676 O O . PRO B 1 47 ? -19.459 42.756 65.989 1.00 16.27 629 PRO B O 1
ATOM 1680 N N . LEU B 1 48 ? -17.595 43.845 65.398 1.00 15.52 630 LEU B N 1
ATOM 1681 C CA . LEU B 1 48 ? -17.429 43.021 64.209 1.00 14.88 630 LEU B CA 1
ATOM 1682 C C . LEU B 1 48 ? -17.017 41.606 64.546 1.00 14.68 630 LEU B C 1
ATOM 1683 O O . LEU B 1 48 ? -16.209 41.414 65.457 1.00 14.89 630 LEU B O 1
ATOM 1688 N N . THR B 1 49 ? -17.577 40.617 63.833 1.00 13.91 631 THR B N 1
ATOM 1689 C CA . THR B 1 49 ? -17.105 39.239 63.936 1.00 14.28 631 THR B CA 1
ATOM 1690 C C . THR B 1 49 ? -16.838 38.737 62.533 1.00 15.52 631 THR B C 1
ATOM 1691 O O . THR B 1 49 ? -17.402 39.257 61.557 1.00 15.11 631 THR B O 1
ATOM 1695 N N . PHE B 1 50 ? -15.958 37.747 62.432 1.00 14.88 632 PHE B N 1
ATOM 1696 C CA . PHE B 1 50 ? -15.565 37.167 61.148 1.00 15.26 632 PHE B CA 1
ATOM 1697 C C . PHE B 1 50 ? -15.774 35.659 61.149 1.00 16.92 632 PHE B C 1
ATOM 1698 O O . PHE B 1 50 ? -15.584 34.997 62.186 1.00 19.33 632 PHE B O 1
ATOM 1706 N N . SER B 1 51 ? -16.175 35.100 60.000 1.00 16.07 633 SER B N 1
ATOM 1707 C CA . SER B 1 51 ? -16.215 33.665 59.844 1.00 16.53 633 SER B CA 1
ATOM 1708 C C . SER B 1 51 ? -15.553 33.309 58.508 1.00 14.45 633 SER B C 1
ATOM 1709 O O . SER B 1 51 ? -15.626 34.091 57.532 1.00 14.35 633 SER B O 1
ATOM 1712 N N . ARG B 1 52 ? -14.926 32.147 58.493 1.00 14.44 634 ARG B N 1
ATOM 1713 C CA . ARG B 1 52 ? -14.180 31.644 57.338 1.00 14.17 634 ARG B CA 1
ATOM 1714 C C . ARG B 1 52 ? -15.048 30.883 56.346 1.00 15.56 634 ARG B C 1
ATOM 1715 O O . ARG B 1 52 ? -15.913 30.052 56.721 1.00 16.36 634 ARG B O 1
ATOM 1723 N N . LEU B 1 53 ? -14.823 31.175 55.068 1.00 14.01 635 LEU B N 1
ATOM 1724 C CA . LEU B 1 53 ? -15.430 30.451 53.951 1.00 15.70 635 LEU B CA 1
ATOM 1725 C C . LEU B 1 53 ? -14.321 29.676 53.247 1.00 15.29 635 LEU B C 1
ATOM 1726 O O . LEU B 1 53 ? -13.159 30.120 53.223 1.00 15.19 635 LEU B O 1
ATOM 1731 N N . TYR B 1 54 ? -14.677 28.534 52.660 1.00 16.50 636 TYR B N 1
ATOM 1732 C CA . TYR B 1 54 ? -13.733 27.654 51.968 1.00 16.93 636 TYR B CA 1
ATOM 1733 C C . TYR B 1 54 ? -14.034 27.559 50.488 1.00 18.05 636 TYR B C 1
ATOM 1734 O O . TYR B 1 54 ? -13.269 26.970 49.744 1.00 18.46 636 TYR B O 1
ATOM 1743 N N . GLU B 1 55 ? -15.141 28.159 50.079 1.00 18.19 637 GLU B N 1
ATOM 1744 C CA . GLU B 1 55 ? -15.491 28.234 48.668 1.00 18.63 637 GLU B CA 1
ATOM 1745 C C . GLU B 1 55 ? -16.371 29.456 48.482 1.00 18.28 637 GLU B C 1
ATOM 1746 O O . GLU B 1 55 ? -16.891 29.982 49.443 1.00 17.72 637 GLU B O 1
ATOM 1752 N N . GLY B 1 56 ? -16.529 29.917 47.249 1.00 18.00 638 GLY B N 1
ATOM 1753 C CA . GLY B 1 56 ? -17.374 31.075 46.988 1.00 16.50 638 GLY B CA 1
ATOM 1754 C C . GLY B 1 56 ? -16.704 32.381 47.382 1.00 16.24 638 GLY B C 1
ATOM 1755 O O . GLY B 1 56 ? -15.522 32.400 47.701 1.00 15.85 638 GLY B O 1
ATOM 1756 N N . GLU B 1 57 ? -17.447 33.479 47.323 1.00 14.54 639 GLU B N 1
ATOM 1757 C CA . GLU B 1 57 ? -16.886 34.770 47.592 1.00 14.87 639 GLU B CA 1
ATOM 1758 C C . GLU B 1 57 ? -17.112 35.194 49.032 1.00 15.66 639 GLU B C 1
ATOM 1759 O O . GLU B 1 57 ? -18.219 35.153 49.538 1.00 16.28 639 GLU B O 1
ATOM 1765 N N . ALA B 1 58 ? -16.027 35.576 49.701 1.00 14.19 640 ALA B N 1
ATOM 1766 C CA . ALA B 1 58 ? -16.120 36.084 51.054 1.00 12.51 640 ALA B CA 1
ATOM 1767 C C . ALA B 1 58 ? -15.959 37.604 50.947 1.00 13.07 640 ALA B C 1
ATOM 1768 O O . ALA B 1 58 ? -15.389 38.086 49.987 1.00 13.24 640 ALA B O 1
ATOM 1770 N N . ASP B 1 59 ? -16.397 38.376 51.961 1.00 12.49 641 ASP B N 1
ATOM 1771 C CA . ASP B 1 59 ? -16.193 39.805 51.871 1.00 11.88 641 ASP B CA 1
ATOM 1772 C C . ASP B 1 59 ? -14.707 40.191 51.714 1.00 12.59 641 ASP B C 1
ATOM 1773 O O . ASP B 1 59 ? -14.322 41.009 50.857 1.00 11.51 641 ASP B O 1
ATOM 1778 N N . ILE B 1 60 ? -13.861 39.559 52.535 1.00 11.74 642 ILE B N 1
ATOM 1779 C CA . ILE B 1 60 ? -12.424 39.823 52.500 1.00 11.45 642 ILE B CA 1
ATOM 1780 C C . ILE B 1 60 ? -11.710 38.577 51.935 1.00 11.71 642 ILE B C 1
ATOM 1781 O O . ILE B 1 60 ? -11.544 37.548 52.599 1.00 10.91 642 ILE B O 1
ATOM 1786 N N . MET B 1 61 ? -11.354 38.662 50.659 1.00 10.94 643 MET B N 1
ATOM 1787 C CA . MET B 1 61 ? -10.629 37.600 49.981 1.00 9.81 643 MET B CA 1
ATOM 1788 C C . MET B 1 61 ? -9.161 37.894 50.180 1.00 9.90 643 MET B C 1
ATOM 1789 O O . MET B 1 61 ? -8.674 39.005 49.865 1.00 11.36 643 MET B O 1
ATOM 1794 N N . ILE B 1 62 ? -8.476 36.923 50.772 1.00 9.55 644 ILE B N 1
ATOM 1795 C CA . ILE B 1 62 ? -7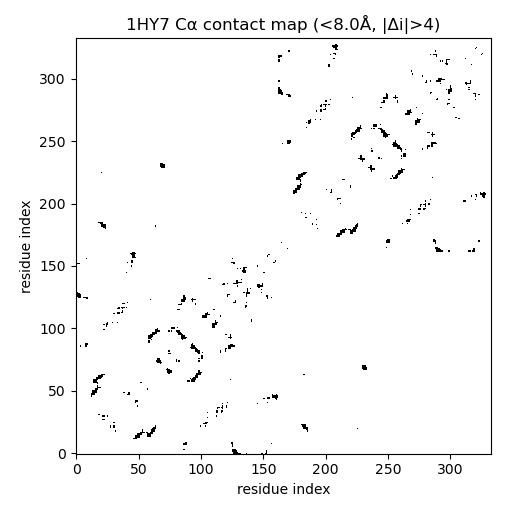.060 37.049 51.165 1.00 10.01 644 ILE B CA 1
ATOM 1796 C C . ILE B 1 62 ? -6.170 36.168 50.268 1.00 10.29 644 ILE B C 1
ATOM 1797 O O . ILE B 1 62 ? -6.429 34.991 50.127 1.00 10.56 644 ILE B O 1
ATOM 1802 N N . SER B 1 63 ? -5.132 36.734 49.644 1.00 10.24 645 SER B N 1
ATOM 1803 C CA . SER B 1 63 ? -4.272 35.916 48.769 1.00 10.75 645 SER B CA 1
ATOM 1804 C C . SER B 1 63 ? -2.837 36.440 48.801 1.00 10.45 645 SER B C 1
ATOM 1805 O O . SER B 1 63 ? -2.610 37.604 49.175 1.00 11.14 645 SER B O 1
ATOM 1808 N N . PHE B 1 64 ? -1.920 35.572 48.387 1.00 11.99 646 PHE B N 1
ATOM 1809 C CA . PHE B 1 64 ? -0.512 35.912 48.158 1.00 10.86 646 PHE B CA 1
ATOM 1810 C C . PHE B 1 64 ? -0.365 36.111 46.655 1.00 12.44 646 PHE B C 1
ATOM 1811 O O . PHE B 1 64 ? -1.033 35.423 45.859 1.00 13.16 646 PHE B O 1
ATOM 1819 N N . ALA B 1 65 ? 0.456 37.064 46.290 1.00 11.87 647 ALA B N 1
ATOM 1820 C CA . ALA B 1 65 ? 0.599 37.413 44.887 1.00 13.53 647 ALA B CA 1
ATOM 1821 C C . ALA B 1 65 ? 1.994 37.908 44.575 1.00 13.29 647 ALA B C 1
ATOM 1822 O O . ALA B 1 65 ? 2.692 38.361 45.461 1.00 13.78 647 ALA B O 1
ATOM 1824 N N . VAL B 1 66 ? 2.416 37.817 43.297 1.00 15.34 648 VAL B N 1
ATOM 1825 C CA . VAL B 1 66 ? 3.740 38.283 42.876 1.00 15.35 648 VAL B CA 1
ATOM 1826 C C . VAL B 1 66 ? 3.537 39.145 41.616 1.00 13.64 648 VAL B C 1
ATOM 1827 O O . VAL B 1 66 ? 2.752 38.749 40.747 1.00 14.40 648 VAL B O 1
ATOM 1831 N N . ARG B 1 67 ? 4.178 40.317 41.575 1.00 14.11 649 ARG B N 1
ATOM 1832 C CA . ARG B 1 67 ? 4.153 41.194 40.413 1.00 14.49 649 ARG B CA 1
ATOM 1833 C C . ARG B 1 67 ? 2.710 41.345 39.891 1.00 14.40 649 ARG B C 1
ATOM 1834 O O . ARG B 1 67 ? 1.814 41.689 40.679 1.00 13.40 649 ARG B O 1
ATOM 1842 N N . GLU B 1 68 ? 2.460 41.142 38.597 1.00 15.19 650 GLU B N 1
ATOM 1843 C CA . GLU B 1 68 ? 1.088 41.295 38.076 1.00 15.21 650 GLU B CA 1
ATOM 1844 C C . GLU B 1 68 ? 0.244 40.113 38.514 1.00 14.87 650 GLU B C 1
ATOM 1845 O O . GLU B 1 68 ? 0.576 38.954 38.287 1.00 14.68 650 GLU B O 1
ATOM 1851 N N . HIS B 1 69 ? -0.935 40.421 39.067 1.00 13.68 651 HIS B N 1
ATOM 1852 C CA . HIS B 1 69 ? -1.769 39.399 39.621 1.00 13.57 651 HIS B CA 1
ATOM 1853 C C . HIS B 1 69 ? -3.261 39.596 39.430 1.00 13.98 651 HIS B C 1
ATOM 1854 O O . HIS B 1 69 ? -4.056 39.052 40.218 1.00 15.23 651 HIS B O 1
ATOM 1861 N N . GLY B 1 70 ? -3.647 40.366 38.425 1.00 13.30 652 GLY B N 1
ATOM 1862 C CA . GLY B 1 70 ? -5.066 40.419 38.082 1.00 13.23 652 GLY B CA 1
ATOM 1863 C C . GLY B 1 70 ? -5.817 41.578 38.653 1.00 13.40 652 GLY B C 1
ATOM 1864 O O . GLY B 1 70 ? -7.057 41.603 38.610 1.00 15.78 652 GLY B O 1
ATOM 1865 N N . ASP B 1 71 ? -5.104 42.530 39.222 1.00 13.02 653 ASP B N 1
ATOM 1866 C CA . ASP B 1 71 ? -5.785 43.762 39.678 1.00 13.16 653 ASP B CA 1
ATOM 1867 C C . ASP B 1 71 ? -5.022 44.982 39.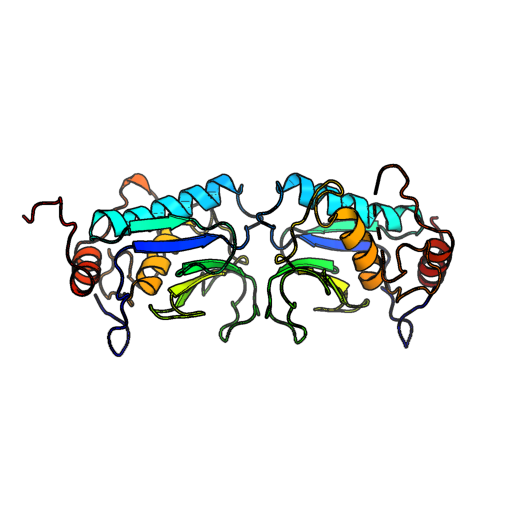113 1.00 14.03 653 ASP B C 1
ATOM 1868 O O . ASP B 1 71 ? -4.120 44.798 38.263 1.00 14.26 653 ASP B O 1
ATOM 1873 N N . PHE B 1 72 ? -5.339 46.193 39.566 1.00 14.32 654 PHE B N 1
ATOM 1874 C CA . PHE B 1 72 ? -4.740 47.397 38.947 1.00 14.08 654 PHE B CA 1
ATOM 1875 C C . PHE B 1 72 ? -3.351 47.688 39.433 1.00 14.48 654 PHE B C 1
ATOM 1876 O O . PHE B 1 72 ? -2.711 48.557 38.873 1.00 16.73 654 PHE B O 1
ATOM 1884 N N . TYR B 1 73 ? -2.854 46.961 40.446 1.00 13.58 655 TYR B N 1
ATOM 1885 C CA . TYR B 1 73 ? -1.667 47.399 41.138 1.00 14.36 655 TYR B CA 1
ATOM 1886 C C . TYR B 1 73 ? -0.686 46.270 41.304 1.00 13.54 655 TYR B C 1
ATOM 1887 O O . TYR B 1 73 ? -0.724 45.542 42.272 1.00 13.25 655 TYR B O 1
ATOM 1896 N N . PRO B 1 74 ? 0.184 46.052 40.337 1.00 12.85 656 PRO B N 1
ATOM 1897 C CA . PRO B 1 74 ? 1.152 44.972 40.449 1.00 12.51 656 PRO B CA 1
ATOM 1898 C C . PRO B 1 74 ? 2.064 45.146 41.657 1.00 12.89 656 PRO B C 1
ATOM 1899 O O . PRO B 1 74 ? 2.379 46.284 42.056 1.00 13.98 656 PRO B O 1
ATOM 1903 N N . PHE B 1 75 ? 2.441 44.019 42.259 1.00 14.22 657 PHE B N 1
ATOM 1904 C CA . PHE B 1 75 ? 3.467 44.109 43.294 1.00 14.14 657 PHE B CA 1
ATOM 1905 C C . PHE B 1 75 ? 4.800 44.454 42.652 1.00 16.44 657 PHE B C 1
ATOM 1906 O O . PHE B 1 75 ? 4.934 44.478 41.426 1.00 15.58 657 PHE B O 1
ATOM 1914 N N . ASP B 1 76 ? 5.798 44.687 43.504 1.00 17.41 658 ASP B N 1
ATOM 1915 C CA . ASP B 1 76 ? 7.024 45.382 43.061 1.00 18.00 658 ASP B CA 1
ATOM 1916 C C . ASP B 1 76 ? 8.309 44.661 43.361 1.00 19.22 658 ASP B C 1
ATOM 1917 O O . ASP B 1 76 ? 9.388 45.313 43.377 1.00 20.78 658 ASP B O 1
ATOM 1922 N N . GLY B 1 77 ? 8.233 43.351 43.563 1.00 19.53 659 GLY B N 1
ATOM 1923 C CA . GLY B 1 77 ? 9.393 42.529 43.885 1.00 19.75 659 GLY B CA 1
ATOM 1924 C C . GLY B 1 77 ? 9.776 42.574 45.356 1.00 20.34 659 GLY B C 1
ATOM 1925 O O . GLY B 1 77 ? 9.118 43.234 46.158 1.00 20.00 659 GLY B O 1
ATOM 1926 N N . PRO B 1 78 ? 10.895 41.948 45.718 1.00 20.89 660 PRO B N 1
ATOM 1927 C CA . PRO B 1 78 ? 11.344 41.975 47.119 1.00 20.20 660 PRO B CA 1
ATOM 1928 C C . PRO B 1 78 ? 11.506 43.382 47.678 1.00 20.98 660 PRO B C 1
ATOM 1929 O O . PRO B 1 78 ? 12.095 44.291 47.038 1.00 22.11 660 PRO B O 1
ATOM 1933 N N . GLY B 1 79 ? 10.984 43.573 48.883 1.00 18.33 661 GLY B N 1
ATOM 1934 C CA . GLY B 1 79 ? 11.060 44.835 49.581 1.00 19.42 661 GLY B CA 1
ATOM 1935 C C . GLY B 1 79 ? 10.045 45.830 49.099 1.00 18.91 661 GLY B C 1
ATOM 1936 O O . GLY B 1 79 ? 9.101 45.468 48.398 1.00 19.43 661 GLY B O 1
ATOM 1937 N N . ASN B 1 80 ? 10.203 47.065 49.535 1.00 21.19 662 ASN B N 1
ATOM 1938 C CA . ASN B 1 80 ? 9.283 48.133 49.209 1.00 20.60 662 ASN B CA 1
ATOM 1939 C C . ASN B 1 80 ? 7.857 47.731 49.577 1.00 20.43 662 ASN B C 1
ATOM 1940 O O . ASN B 1 80 ? 7.636 47.381 50.733 1.00 21.57 662 ASN B O 1
ATOM 1945 N N . VAL B 1 81 ? 6.899 47.758 48.644 1.00 19.73 663 VAL B N 1
ATOM 1946 C CA . VAL B 1 81 ? 5.525 47.453 49.076 1.00 17.85 663 VAL B CA 1
ATOM 1947 C C . VAL B 1 81 ? 5.394 45.989 49.511 1.00 17.01 663 VAL B C 1
ATOM 1948 O O . VAL B 1 81 ? 5.801 45.074 48.806 1.00 17.46 663 VAL B O 1
ATOM 1952 N N . LEU B 1 82 ? 4.832 45.772 50.697 1.00 15.27 664 LEU B N 1
ATOM 1953 C CA . LEU B 1 82 ? 4.749 44.422 51.249 1.00 14.66 664 LEU B CA 1
ATOM 1954 C C . LEU B 1 82 ? 3.409 43.742 50.984 1.00 13.54 664 LEU B C 1
ATOM 1955 O O . LEU B 1 82 ? 3.305 42.515 50.934 1.00 12.69 664 LEU B O 1
ATOM 1960 N N . ALA B 1 83 ? 2.392 44.591 50.877 1.00 13.21 665 ALA B N 1
ATOM 1961 C CA . ALA B 1 83 ? 1.004 44.107 50.802 1.00 12.57 665 ALA B CA 1
ATOM 1962 C C . ALA B 1 83 ? 0.099 45.283 50.448 1.00 13.44 665 ALA B C 1
ATOM 1963 O O . ALA B 1 83 ? 0.494 46.443 50.504 1.00 14.05 665 ALA B O 1
ATOM 1965 N N . HIS B 1 84 ? -1.129 44.980 50.056 1.00 11.79 666 HIS B N 1
ATOM 1966 C CA . HIS B 1 84 ? -2.103 46.030 49.892 1.00 12.82 666 HIS B CA 1
ATOM 1967 C C . HIS B 1 84 ? -3.505 45.500 50.092 1.00 11.57 666 HIS B C 1
ATOM 1968 O O . HIS B 1 84 ? -3.748 44.317 49.986 1.00 12.41 666 HIS B O 1
ATOM 1975 N N . ALA B 1 85 ? -4.421 46.415 50.427 1.00 12.37 667 ALA B N 1
ATOM 1976 C CA . ALA B 1 85 ? -5.795 46.020 50.680 1.00 12.35 667 ALA B CA 1
ATOM 1977 C C . ALA B 1 85 ? -6.723 47.122 50.239 1.00 14.37 667 ALA B C 1
ATOM 1978 O O . ALA B 1 85 ? -6.326 48.274 50.055 1.00 16.14 667 ALA B O 1
ATOM 1980 N N . TYR B 1 86 ? -7.958 46.726 50.027 1.00 12.65 668 TYR B N 1
ATOM 1981 C CA . TYR B 1 86 ? -8.930 47.652 49.491 1.00 13.49 668 TYR B CA 1
ATOM 1982 C C . TYR B 1 86 ? -9.949 48.075 50.555 1.00 14.09 668 TYR B C 1
ATOM 1983 O O . TYR B 1 86 ? -10.350 47.252 51.408 1.00 14.45 668 TYR B O 1
ATOM 1992 N N . ALA B 1 87 ? -10.408 49.318 50.467 1.00 14.51 669 ALA B N 1
ATOM 1993 C CA . ALA B 1 87 ? -11.401 49.830 51.454 1.00 15.09 669 ALA B CA 1
ATOM 1994 C C . ALA B 1 87 ? -12.702 49.018 51.353 1.00 14.78 669 ALA B C 1
ATOM 1995 O O . ALA B 1 87 ? -12.910 48.277 50.389 1.00 14.21 669 ALA B O 1
ATOM 1997 N N . PRO B 1 88 ? -13.584 49.109 52.359 1.00 14.59 670 PRO B N 1
ATOM 1998 C CA . PRO B 1 88 ? -14.804 48.308 52.321 1.00 15.48 670 PRO B CA 1
ATOM 1999 C C . PRO B 1 88 ? -15.703 48.572 51.113 1.00 16.49 670 PRO B C 1
ATOM 2000 O O . PRO B 1 88 ? -15.795 49.711 50.620 1.00 17.59 670 PRO B O 1
ATOM 2004 N N . GLY B 1 89 ? -16.373 47.522 50.677 1.00 16.23 671 GLY B N 1
ATOM 2005 C CA . GLY B 1 89 ? -17.287 47.620 49.538 1.00 17.16 671 GLY B CA 1
ATOM 2006 C C . GLY B 1 89 ? -17.377 46.260 48.893 1.00 18.01 671 GLY B C 1
ATOM 2007 O O . GLY B 1 89 ? -16.796 45.291 49.382 1.00 17.55 671 GLY B O 1
ATOM 2008 N N . PRO B 1 90 ? -18.083 46.153 47.787 1.00 17.44 672 PRO B N 1
ATOM 2009 C CA . PRO B 1 90 ? -18.272 44.868 47.126 1.00 16.86 672 PRO B CA 1
ATOM 2010 C C . PRO B 1 90 ? -17.122 44.443 46.187 1.00 15.74 672 PRO B C 1
ATOM 2011 O O . PRO B 1 90 ? -16.251 45.276 45.863 1.00 16.32 672 PRO B O 1
ATOM 2015 N N . GLY B 1 91 ? -17.102 43.183 45.790 1.00 16.11 673 GLY B N 1
ATOM 2016 C CA . GLY B 1 91 ? -16.093 42.748 44.828 1.00 15.38 673 GLY B CA 1
ATOM 2017 C C . GLY B 1 91 ? -14.672 42.783 45.397 1.00 14.24 673 GLY B C 1
ATOM 2018 O O . GLY B 1 91 ? -14.415 42.283 46.520 1.00 13.41 673 GLY B O 1
ATOM 2019 N N . ILE B 1 92 ? -13.769 43.383 44.637 1.00 14.81 674 ILE B N 1
ATOM 2020 C CA . ILE B 1 92 ? -12.388 43.525 45.090 1.00 14.16 674 ILE B CA 1
ATOM 2021 C C . ILE B 1 92 ? -12.279 44.354 46.350 1.00 13.23 674 ILE B C 1
ATOM 2022 O O . ILE B 1 92 ? -11.309 44.201 47.117 1.00 13.58 674 ILE B O 1
ATOM 2027 N N . ASN B 1 93 ? -13.229 45.234 46.618 1.00 13.95 675 ASN B N 1
ATOM 2028 C CA . ASN B 1 93 ? -13.155 46.000 47.841 1.00 14.20 675 ASN B CA 1
ATOM 2029 C C . ASN B 1 93 ? -13.141 45.090 49.051 1.00 12.95 675 ASN B C 1
ATOM 2030 O O . ASN B 1 93 ? -13.667 43.989 48.996 1.00 14.04 675 ASN B O 1
ATOM 2035 N N . GLY B 1 94 ? -12.431 45.550 50.078 1.00 12.03 676 GLY B N 1
ATOM 2036 C CA . GLY B 1 94 ? -12.190 44.746 51.283 1.00 11.54 676 GLY B CA 1
ATOM 2037 C C . GLY B 1 94 ? -11.089 43.690 51.135 1.00 11.39 676 GLY B C 1
ATOM 2038 O O . GLY B 1 94 ? -10.662 43.154 52.173 1.00 11.60 676 GLY B O 1
ATOM 2039 N N . ASP B 1 95 ? -10.691 43.287 49.914 1.00 10.58 677 ASP B N 1
ATOM 2040 C CA . ASP B 1 95 ? -9.723 42.222 49.739 1.00 10.53 677 ASP B CA 1
ATOM 2041 C C . ASP B 1 95 ? -8.289 42.608 50.153 1.00 10.20 677 ASP B C 1
ATOM 2042 O O . ASP B 1 95 ? -7.931 43.753 50.180 1.00 10.87 677 ASP B O 1
ATOM 2047 N N . ALA B 1 96 ? -7.488 41.595 50.461 1.00 10.89 678 ALA B N 1
ATOM 2048 C CA . ALA B 1 96 ? -6.148 41.854 50.943 1.00 11.26 678 ALA B CA 1
ATOM 2049 C C . ALA B 1 96 ? -5.205 40.918 50.249 1.00 10.15 678 ALA B C 1
ATOM 2050 O O . ALA B 1 96 ? -5.389 39.727 50.257 1.00 10.27 678 ALA B O 1
ATOM 2052 N N . HIS B 1 97 ? -4.150 41.508 49.674 1.00 10.20 679 HIS B N 1
ATOM 2053 C CA . HIS B 1 97 ? -3.140 40.752 48.931 1.00 9.63 679 HIS B CA 1
ATOM 2054 C C . HIS B 1 97 ? -1.758 40.989 49.532 1.00 10.92 679 HIS B C 1
ATOM 2055 O O . HIS B 1 97 ? -1.419 42.111 49.938 1.00 11.30 679 HIS B O 1
ATOM 2062 N N . PHE B 1 98 ? -0.978 39.905 49.606 1.00 11.24 680 PHE B N 1
ATOM 2063 C CA . PHE B 1 98 ? 0.345 39.939 50.213 1.00 10.94 680 PHE B CA 1
ATOM 2064 C C . PHE B 1 98 ? 1.414 39.603 49.177 1.00 10.55 680 PHE B C 1
ATOM 2065 O O . PHE B 1 98 ? 1.277 38.629 48.485 1.00 11.36 680 PHE B O 1
ATOM 2073 N N . ASP B 1 99 ? 2.468 40.417 49.112 1.00 11.02 681 ASP B N 1
ATOM 2074 C CA . ASP B 1 99 ? 3.497 40.253 48.089 1.00 11.66 681 ASP B CA 1
ATOM 2075 C C . ASP B 1 99 ? 4.346 39.043 48.478 1.00 12.88 681 ASP B C 1
ATOM 2076 O O . ASP B 1 99 ? 5.040 39.065 49.524 1.00 11.41 681 ASP B O 1
ATOM 2081 N N . ASP B 1 100 ? 4.333 37.989 47.685 1.00 12.87 682 ASP B N 1
ATOM 2082 C CA . ASP B 1 100 ? 5.129 36.800 48.046 1.00 12.02 682 ASP B CA 1
ATOM 2083 C C . ASP B 1 100 ? 6.604 36.957 47.681 1.00 13.15 682 ASP B C 1
ATOM 2084 O O . ASP B 1 100 ? 7.388 36.019 47.889 1.00 14.08 682 ASP B O 1
ATOM 2089 N N . ASP B 1 101 ? 6.969 38.110 47.152 1.00 14.23 683 ASP B N 1
ATOM 2090 C CA . ASP B 1 101 ? 8.404 38.369 46.989 1.00 15.17 683 ASP B CA 1
AT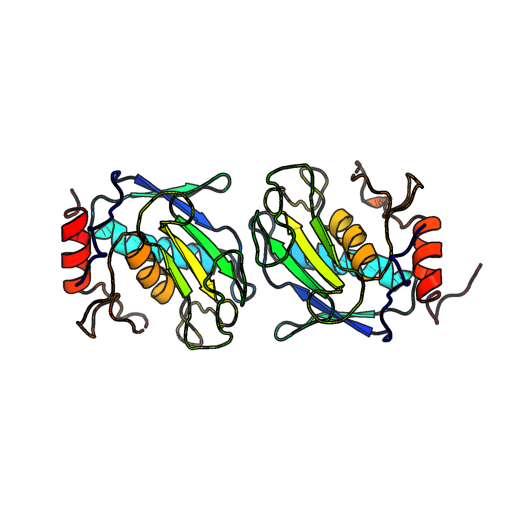OM 2091 C C . ASP B 1 101 ? 9.005 38.771 48.313 1.00 16.60 683 ASP B C 1
ATOM 2092 O O . ASP B 1 101 ? 10.224 38.952 48.410 1.00 17.21 683 ASP B O 1
ATOM 2097 N N . GLU B 1 102 ? 8.162 38.932 49.336 1.00 13.90 684 GLU B N 1
ATOM 2098 C CA . GLU B 1 102 ? 8.685 39.043 50.706 1.00 13.63 684 GLU B CA 1
ATOM 2099 C C . GLU B 1 102 ? 8.742 37.660 51.303 1.00 13.73 684 GLU B C 1
ATOM 2100 O O . GLU B 1 102 ? 8.115 36.717 50.850 1.00 13.16 684 GLU B O 1
ATOM 2106 N N . GLN B 1 103 ? 9.523 37.548 52.369 1.00 13.01 685 GLN B N 1
ATOM 2107 C CA . GLN B 1 103 ? 9.568 36.306 53.114 1.00 13.83 685 GLN B CA 1
ATOM 2108 C C . GLN B 1 103 ? 8.731 36.407 54.368 1.00 13.81 685 GLN B C 1
ATOM 2109 O O . GLN B 1 103 ? 9.102 37.020 55.351 1.00 14.64 685 GLN B O 1
ATOM 2115 N N . TRP B 1 104 ? 7.573 35.781 54.315 1.00 12.46 686 TRP B N 1
ATOM 2116 C CA . TRP B 1 104 ? 6.583 35.855 55.397 1.00 12.45 686 TRP B CA 1
ATOM 2117 C C . TRP B 1 104 ? 6.984 34.948 56.542 1.00 12.94 686 TRP B C 1
ATOM 2118 O O . TRP B 1 104 ? 7.220 33.780 56.333 1.00 15.14 686 TRP B O 1
ATOM 2129 N N . THR B 1 105 ? 6.999 35.490 57.764 1.00 12.69 687 THR B N 1
ATOM 2130 C CA . THR B 1 105 ? 7.417 34.682 58.911 1.00 12.59 687 THR B CA 1
ATOM 2131 C C . THR B 1 105 ? 6.439 34.788 60.095 1.00 13.03 687 THR B C 1
ATOM 2132 O O . THR B 1 105 ? 5.612 35.713 60.191 1.00 13.57 687 THR B O 1
ATOM 2136 N N . LYS B 1 106 ? 6.584 33.806 60.996 1.00 13.68 688 LYS B N 1
ATOM 2137 C CA . LYS B 1 106 ? 5.843 33.741 62.269 1.00 15.15 688 LYS B CA 1
ATOM 2138 C C . LYS B 1 106 ? 6.508 34.685 63.291 1.00 15.06 688 LYS B C 1
ATOM 2139 O O . LYS B 1 106 ? 5.828 35.152 64.200 1.00 15.81 688 LYS B O 1
ATOM 2145 N N . ASP B 1 107 ? 7.799 34.980 63.103 1.00 15.93 689 ASP B N 1
ATOM 2146 C CA . ASP B 1 107 ? 8.563 35.853 64.012 1.00 17.57 689 ASP B CA 1
ATOM 2147 C C . ASP B 1 107 ? 9.081 37.048 63.257 1.00 18.35 689 ASP B C 1
ATOM 2148 O O . ASP B 1 107 ? 8.490 37.394 62.222 1.00 17.82 689 ASP B O 1
ATOM 2153 N N . THR B 1 108 ? 10.186 37.650 63.725 1.00 19.32 690 THR B N 1
ATOM 2154 C CA . THR B 1 108 ? 10.754 38.806 63.030 1.00 21.35 690 THR B CA 1
ATOM 2155 C C . THR B 1 108 ? 11.916 38.489 62.113 1.00 21.50 690 THR B C 1
ATOM 2156 O O . THR B 1 108 ? 12.634 39.397 61.708 1.00 23.13 690 THR B O 1
ATOM 2160 N N . THR B 1 109 ? 12.099 37.233 61.762 1.00 22.11 691 THR B N 1
ATOM 2161 C CA . THR B 1 109 ? 13.209 36.905 60.858 1.00 23.77 691 THR B CA 1
ATOM 2162 C C . THR B 1 109 ? 12.968 37.295 59.419 1.00 24.79 691 THR B C 1
ATOM 2163 O O . THR B 1 109 ? 13.903 37.294 58.642 1.00 24.92 691 THR B O 1
ATOM 2167 N N . GLY B 1 110 ? 11.714 37.559 59.034 1.00 23.26 692 GLY B N 1
ATOM 2168 C CA . GLY B 1 110 ? 11.408 38.037 57.690 1.00 21.64 692 GLY B CA 1
ATOM 2169 C C . GLY B 1 110 ? 10.424 39.197 57.843 1.00 20.65 692 GLY B C 1
ATOM 2170 O O . GLY B 1 110 ? 10.618 40.074 58.712 1.00 23.37 692 GLY B O 1
ATOM 2171 N N . THR B 1 111 ? 9.361 39.202 57.041 1.00 16.80 693 THR B N 1
ATOM 2172 C CA . THR B 1 111 ? 8.286 40.158 57.233 1.00 15.39 693 THR B CA 1
ATOM 2173 C C . THR B 1 111 ? 7.179 39.422 57.997 1.00 13.00 693 THR B C 1
ATOM 2174 O O . THR B 1 111 ? 6.710 38.371 57.565 1.00 12.35 693 THR B O 1
ATOM 2178 N N . ASN B 1 112 ? 6.789 39.967 59.157 1.00 12.56 694 ASN B N 1
ATOM 2179 C CA . ASN B 1 112 ? 5.809 39.275 59.978 1.00 11.65 694 ASN B CA 1
ATOM 2180 C C . ASN B 1 112 ? 4.414 39.293 59.381 1.00 12.53 694 ASN B C 1
ATOM 2181 O O . ASN B 1 112 ? 3.835 40.356 59.198 1.00 12.44 694 ASN B O 1
ATOM 2186 N N . LEU B 1 113 ? 3.902 38.101 59.133 1.00 11.12 695 LEU B N 1
ATOM 2187 C CA . LEU B 1 113 ? 2.606 37.959 58.439 1.00 11.63 695 LEU B CA 1
ATOM 2188 C C . LEU B 1 113 ? 1.482 38.487 59.344 1.00 12.03 695 LEU B C 1
ATOM 2189 O O . LEU B 1 113 ? 0.629 39.239 58.889 1.00 12.63 695 LEU B O 1
ATOM 2194 N N . PHE B 1 114 ? 1.462 38.082 60.620 1.00 12.84 696 PHE B N 1
ATOM 2195 C CA . PHE B 1 114 ? 0.446 38.624 61.540 1.00 12.59 696 PHE B CA 1
ATOM 2196 C C . PHE B 1 114 ? 0.379 40.149 61.550 1.00 12.29 696 PHE B C 1
ATOM 2197 O O . PHE B 1 114 ? -0.722 40.723 61.393 1.00 11.36 696 PHE B O 1
ATOM 2205 N N . LEU B 1 115 ? 1.529 40.819 61.705 1.00 11.91 697 LEU B N 1
ATOM 2206 C CA . LEU B 1 115 ? 1.493 42.273 61.851 1.00 12.87 697 LEU B CA 1
ATOM 2207 C C . LEU B 1 115 ? 1.045 42.933 60.547 1.00 13.41 697 LEU B C 1
ATOM 2208 O O . LEU B 1 115 ? 0.217 43.840 60.553 1.00 13.35 697 LEU B O 1
ATOM 2213 N N . VAL B 1 116 ? 1.575 42.456 59.421 1.00 11.55 698 VAL B N 1
ATOM 2214 C CA . VAL B 1 116 ? 1.141 43.030 58.156 1.00 12.63 698 VAL B CA 1
ATOM 2215 C C . VAL B 1 116 ? -0.334 42.733 57.893 1.00 11.51 698 VAL B C 1
ATOM 2216 O O . VAL B 1 116 ? -1.078 43.618 57.396 1.00 12.32 698 VAL B O 1
ATOM 2220 N N . ALA B 1 117 ? -0.784 41.526 58.214 1.00 11.14 699 ALA B N 1
ATOM 2221 C CA . ALA B 1 117 ? -2.179 41.212 57.977 1.00 11.22 699 ALA B CA 1
ATOM 2222 C C . ALA B 1 117 ? -3.070 42.060 58.879 1.00 12.15 699 ALA B C 1
ATOM 2223 O O . ALA B 1 117 ? -4.107 42.545 58.439 1.00 12.74 699 ALA B O 1
ATOM 2225 N N . ALA B 1 118 ? -2.653 42.313 60.126 1.00 11.61 700 ALA B N 1
ATOM 2226 C CA . ALA B 1 118 ? -3.502 43.147 60.986 1.00 11.77 700 ALA B CA 1
ATOM 2227 C C . ALA B 1 118 ? -3.602 44.569 60.424 1.00 12.01 700 ALA B C 1
ATOM 2228 O O . ALA B 1 118 ? -4.668 45.178 60.446 1.00 12.62 700 ALA B O 1
ATOM 2230 N N . HIS B 1 119 ? -2.477 45.100 59.944 1.00 12.61 701 HIS B N 1
ATOM 2231 C CA . HIS B 1 119 ? -2.477 46.412 59.278 1.00 12.59 701 HIS B CA 1
ATOM 2232 C C . HIS B 1 119 ? -3.396 46.433 58.046 1.00 13.34 701 HIS B C 1
ATOM 2233 O O . HIS B 1 119 ? -4.182 47.384 57.855 1.00 13.47 701 HIS B O 1
ATOM 2240 N N . GLU B 1 120 ? -3.250 45.444 57.176 1.00 12.61 702 GLU B N 1
ATOM 2241 C CA . GLU B 1 120 ? -4.040 45.404 55.952 1.00 12.33 702 GLU B CA 1
ATOM 2242 C C . GLU B 1 120 ? -5.515 45.222 56.264 1.00 11.86 702 GLU B C 1
ATOM 2243 O O . GLU B 1 120 ? -6.358 45.811 55.570 1.00 13.84 702 GLU B O 1
ATOM 2249 N N . ILE B 1 121 ? -5.872 44.448 57.291 1.00 11.90 703 ILE B N 1
ATOM 2250 C CA . ILE B 1 121 ? -7.288 44.289 57.598 1.00 11.29 703 ILE B CA 1
ATOM 2251 C C . ILE B 1 121 ? -7.834 45.615 58.111 1.00 11.53 703 ILE B C 1
ATOM 2252 O O . ILE B 1 121 ? -8.999 45.964 57.876 1.00 12.08 703 ILE B O 1
ATOM 2257 N N . GLY B 1 122 ? -6.969 46.406 58.728 1.00 11.63 704 GLY B N 1
ATOM 2258 C CA . GLY B 1 122 ? -7.375 47.747 59.108 1.00 11.63 704 GLY B CA 1
ATOM 2259 C C . GLY B 1 122 ? -7.852 48.507 57.865 1.00 12.56 704 GLY B C 1
ATOM 2260 O O . GLY B 1 122 ? -8.903 49.143 57.909 1.00 13.96 704 GLY B O 1
ATOM 2261 N N . HIS B 1 123 ? -7.089 48.416 56.775 1.00 13.01 705 HIS B N 1
ATOM 2262 C CA . HIS B 1 123 ? -7.523 49.052 55.533 1.00 13.53 705 HIS B CA 1
ATOM 2263 C C . HIS B 1 123 ? -8.808 48.445 55.007 1.00 14.19 705 HIS B C 1
ATOM 2264 O O . HIS B 1 123 ? -9.749 49.170 54.597 1.00 14.98 705 HIS B O 1
ATOM 2271 N N . SER B 1 124 ? -8.910 47.116 55.040 1.00 13.29 706 SER B N 1
ATOM 2272 C CA . SER B 1 124 ? -10.103 46.439 54.579 1.00 13.39 706 SER B CA 1
ATOM 2273 C C . SER B 1 124 ? -11.336 46.857 55.379 1.00 13.75 706 SER B C 1
ATOM 2274 O O . SER B 1 124 ? -12.436 46.711 54.900 1.00 14.31 706 SER B O 1
ATOM 2277 N N . LEU B 1 125 ? -11.128 47.341 56.586 1.00 12.27 707 LEU B N 1
ATOM 2278 C CA . LEU B 1 125 ? -12.233 47.767 57.451 1.00 13.72 707 LEU B CA 1
ATOM 2279 C C . LEU B 1 125 ? -12.512 49.256 57.359 1.00 14.83 707 LEU B C 1
ATOM 2280 O O . LEU B 1 125 ? -13.484 49.764 57.942 1.00 15.95 707 LEU B O 1
ATOM 2285 N N . GLY B 1 126 ? -11.676 49.974 56.619 1.00 16.18 708 GLY B N 1
ATOM 2286 C CA . GLY B 1 126 ? -11.916 51.396 56.447 1.00 17.51 708 GLY B CA 1
ATOM 2287 C C . GLY B 1 126 ? -10.936 52.352 57.058 1.00 18.18 708 GLY B C 1
ATOM 2288 O O . GLY B 1 126 ? -11.179 53.569 57.045 1.00 18.00 708 GLY B O 1
ATOM 2289 N N . LEU B 1 127 ? -9.834 51.860 57.631 1.00 17.57 709 LEU B N 1
ATOM 2290 C CA . LEU B 1 127 ? -8.864 52.778 58.183 1.00 18.91 709 LEU B CA 1
ATOM 2291 C C . LEU B 1 127 ? -7.754 53.040 57.191 1.00 19.99 709 LEU B C 1
ATOM 2292 O O . LEU B 1 127 ? -7.275 52.136 56.549 1.00 18.31 709 LEU B O 1
ATOM 2297 N N . PHE B 1 128 ? -7.317 54.291 57.132 1.00 22.39 710 PHE B N 1
ATOM 2298 C CA . PHE B 1 128 ? -6.221 54.666 56.258 1.00 24.62 710 PHE B CA 1
ATOM 2299 C C . PHE B 1 128 ? -5.026 54.882 57.185 1.00 25.14 710 PHE B C 1
ATOM 2300 O O . PHE B 1 128 ? -5.038 54.419 58.334 1.00 25.27 710 PHE B O 1
ATOM 2308 N N . HIS B 1 129 ? -3.981 55.549 56.721 1.00 25.89 711 HIS B N 1
ATOM 2309 C CA . HIS B 1 129 ? -2.760 55.692 57.538 1.00 26.55 711 HIS B CA 1
ATOM 2310 C C . HIS B 1 129 ? -2.805 56.710 58.671 1.00 27.86 711 HIS B C 1
ATOM 2311 O O . HIS B 1 129 ? -3.406 57.777 58.545 1.00 28.76 711 HIS B O 1
ATOM 2318 N N . SER B 1 130 ? -2.163 56.366 59.781 1.00 28.15 712 SER B N 1
ATOM 2319 C CA . SER B 1 130 ? -2.051 57.214 60.957 1.00 29.97 712 SER B CA 1
ATOM 2320 C C . SER B 1 130 ? -0.708 57.954 61.011 1.00 31.22 712 SER B C 1
ATOM 2321 O O . SER B 1 130 ? 0.315 57.477 60.518 1.00 31.80 712 SER B O 1
ATOM 2324 N N . ALA B 1 131 ? -0.712 59.126 61.628 1.00 32.82 713 ALA B N 1
ATOM 2325 C CA . ALA B 1 131 ? 0.499 59.920 61.720 1.00 34.10 713 ALA B CA 1
ATOM 2326 C C . ALA B 1 131 ? 1.155 59.605 63.043 1.00 34.76 713 ALA B C 1
ATOM 2327 O O . ALA B 1 131 ? 2.208 60.130 63.400 1.00 35.44 713 ALA B O 1
ATOM 2329 N N . ASN B 1 132 ? 0.507 58.720 63.779 1.00 34.83 714 ASN B N 1
ATOM 2330 C CA . ASN B 1 132 ? 0.976 58.337 65.084 1.00 34.92 714 ASN B CA 1
ATOM 2331 C C . ASN B 1 132 ? 1.918 57.148 64.940 1.00 34.61 714 ASN B C 1
ATOM 2332 O O . ASN B 1 132 ? 1.543 56.147 64.340 1.00 34.78 714 ASN B O 1
ATOM 2337 N N . THR B 1 133 ? 3.140 57.241 65.480 1.00 34.31 715 THR B N 1
ATOM 2338 C CA . THR B 1 133 ? 4.143 56.177 65.264 1.00 33.41 715 THR B CA 1
ATOM 2339 C C . THR B 1 133 ? 3.920 54.857 66.017 1.00 31.91 715 THR B C 1
ATOM 2340 O O . THR B 1 133 ? 4.509 53.814 65.683 1.00 31.82 715 THR B O 1
ATOM 2344 N N . GLU B 1 134 ? 3.093 54.869 67.048 1.00 30.65 716 GLU B N 1
ATOM 2345 C CA . GLU B 1 134 ? 2.913 53.623 67.754 1.00 29.11 716 GLU B CA 1
ATOM 2346 C C . GLU B 1 134 ? 1.704 52.907 67.193 1.00 26.63 716 GLU B C 1
ATOM 2347 O O . GLU B 1 134 ? 1.442 51.801 67.601 1.00 27.24 716 GLU B O 1
ATOM 2357 N N . ALA B 1 135 ? 0.992 53.540 66.270 1.00 24.83 717 ALA B N 1
ATOM 2358 C CA . ALA B 1 135 ? -0.219 52.938 65.693 1.00 22.87 717 ALA B CA 1
ATOM 2359 C C . ALA B 1 135 ? 0.103 51.793 64.746 1.00 20.32 717 ALA B C 1
ATOM 2360 O O . ALA B 1 135 ? 1.106 51.803 63.996 1.00 20.32 717 ALA B O 1
ATOM 2362 N N . LEU B 1 136 ? -0.749 50.783 64.823 1.00 19.06 718 LEU B N 1
ATOM 2363 C CA . LEU B 1 136 ? -0.701 49.712 63.854 1.00 16.95 718 LEU B CA 1
ATOM 2364 C C . LEU B 1 136 ? -0.882 50.299 62.442 1.00 16.93 718 LEU B C 1
ATOM 2365 O O . LEU B 1 136 ? -0.271 49.796 61.473 1.00 17.23 718 LEU B O 1
ATOM 2370 N N . MET B 1 137 ? -1.686 51.361 62.332 1.00 18.42 719 MET B N 1
ATOM 2371 C CA . MET B 1 137 ? -1.979 51.982 61.039 1.00 18.74 719 MET B CA 1
ATOM 2372 C C . MET B 1 137 ? -0.958 53.003 60.579 1.00 20.63 719 MET B C 1
ATOM 2373 O O . MET B 1 137 ? -1.167 53.700 59.583 1.00 21.70 719 MET B O 1
ATOM 2378 N N . TYR B 1 138 ? 0.127 53.142 61.310 1.00 22.27 720 TYR B N 1
ATOM 2379 C CA . TYR B 1 138 ? 1.176 54.024 60.817 1.00 23.94 720 TYR B CA 1
ATOM 2380 C C . TYR B 1 138 ? 1.668 53.459 59.483 1.00 23.24 720 TYR B C 1
ATOM 2381 O O . TYR B 1 138 ? 1.699 52.242 59.308 1.00 23.24 720 TYR B O 1
ATOM 2390 N N . PRO B 1 139 ? 2.100 54.294 58.533 1.00 23.28 721 PRO B N 1
ATOM 2391 C CA . PRO B 1 139 ? 2.456 53.787 57.215 1.00 23.13 721 PRO B CA 1
ATOM 2392 C C . PRO B 1 139 ? 3.813 53.114 57.086 1.00 23.79 721 PRO B C 1
ATOM 2393 O O . PRO B 1 139 ? 4.152 52.752 55.978 1.00 23.61 721 PRO B O 1
ATOM 2397 N N . LEU B 1 140 ? 4.564 52.944 58.167 1.00 25.81 722 LEU B N 1
ATOM 2398 C CA . LEU B 1 140 ? 5.861 52.255 58.067 1.00 26.93 722 LEU B CA 1
ATOM 2399 C C . LEU B 1 140 ? 5.880 51.006 58.917 1.00 26.40 722 LEU B C 1
ATOM 2400 O O . LEU B 1 140 ? 5.532 51.071 60.096 1.00 25.81 722 LEU B O 1
ATOM 2405 N N . TYR B 1 141 ? 6.345 49.901 58.334 1.00 26.04 723 TYR B N 1
ATOM 2406 C CA . TYR B 1 141 ? 6.386 48.589 59.017 1.00 27.15 723 TYR B CA 1
ATOM 2407 C C . TYR B 1 141 ? 7.238 48.570 60.291 1.00 28.24 723 TYR B C 1
ATOM 2408 O O . TYR B 1 141 ? 6.724 48.246 61.375 1.00 29.60 723 TYR B O 1
ATOM 2417 N N . LEU B 1 144 ? 10.669 45.665 64.605 1.00 58.60 726 LEU B N 1
ATOM 2418 C CA . LEU B 1 144 ? 10.226 45.325 65.953 1.00 58.33 726 LEU B CA 1
ATOM 2419 C C . LEU B 1 144 ? 10.924 44.050 66.436 1.00 58.36 726 LEU B C 1
ATOM 2420 O O . LEU B 1 144 ? 11.461 43.299 65.615 1.00 58.98 726 LEU B O 1
ATOM 2425 N N . THR B 1 145 ? 10.923 43.794 67.750 1.00 58.03 727 THR B N 1
ATOM 2426 C CA . THR B 1 145 ? 11.562 42.573 68.275 1.00 57.48 727 THR B CA 1
ATOM 2427 C C . THR B 1 145 ? 10.745 41.676 69.247 1.00 56.84 727 THR B C 1
ATOM 2428 O O . THR B 1 145 ? 10.960 40.461 69.290 1.00 56.65 727 THR B O 1
ATOM 2432 N N . ASP B 1 146 ? 9.831 42.256 70.026 1.00 55.86 728 ASP B N 1
ATOM 2433 C CA . ASP B 1 146 ? 8.991 41.446 70.923 1.00 54.76 728 ASP B CA 1
ATOM 2434 C C . ASP B 1 146 ? 7.521 41.512 70.519 1.00 53.85 728 ASP B C 1
ATOM 2435 O O . ASP B 1 146 ? 6.858 42.520 70.742 1.00 54.19 728 ASP B O 1
ATOM 2440 N N . LEU B 1 147 ? 7.002 40.430 69.950 1.00 52.59 729 LEU B N 1
ATOM 2441 C CA . LEU B 1 147 ? 5.623 40.427 69.446 1.00 50.90 729 LEU B CA 1
ATOM 2442 C C . LEU B 1 147 ? 4.591 40.231 70.537 1.00 49.54 729 LEU B C 1
ATOM 2443 O O . LEU B 1 147 ? 3.381 40.373 70.314 1.00 49.19 729 LEU B O 1
ATOM 2448 N N . THR B 1 148 ? 5.087 39.883 71.714 1.00 47.36 730 THR B N 1
ATOM 2449 C CA . THR B 1 148 ? 4.251 39.640 72.876 1.00 45.23 730 THR B CA 1
ATOM 2450 C C . THR B 1 148 ? 3.585 40.920 73.352 1.00 43.58 730 THR B C 1
ATOM 2451 O O . THR B 1 148 ? 2.428 40.909 73.762 1.00 43.25 730 THR B O 1
ATOM 2455 N N . ARG B 1 149 ? 4.336 42.016 73.300 1.00 41.55 731 ARG B N 1
ATOM 2456 C CA . ARG B 1 149 ? 3.855 43.318 73.740 1.00 39.72 731 ARG B CA 1
ATOM 2457 C C . ARG B 1 149 ? 2.826 43.904 72.779 1.00 37.17 731 ARG B C 1
ATOM 2458 O O . ARG B 1 149 ? 2.293 44.975 73.038 1.00 37.26 731 ARG B O 1
ATOM 2466 N N . PHE B 1 150 ? 2.495 43.189 71.700 1.00 34.35 732 PHE B N 1
ATOM 2467 C CA . PHE B 1 150 ? 1.593 43.797 70.716 1.00 30.42 732 PHE B CA 1
ATOM 2468 C C . PHE B 1 150 ? 0.160 44.086 71.162 1.00 29.28 732 PHE B C 1
ATOM 2469 O O . PHE B 1 150 ? -0.584 43.206 71.591 1.00 27.44 732 PHE B O 1
ATOM 2477 N N . ARG B 1 151 ? -0.217 45.339 70.990 1.00 27.66 733 ARG B N 1
ATOM 2478 C CA . ARG B 1 151 ? -1.580 45.762 71.248 1.00 27.00 733 ARG B CA 1
ATOM 2479 C C . ARG B 1 151 ? -1.856 46.928 70.374 1.00 24.41 733 ARG B C 1
ATOM 2480 O O . ARG B 1 151 ? -0.946 47.697 70.082 1.00 24.14 733 ARG B O 1
ATOM 2488 N N . LEU B 1 152 ? -3.107 47.063 69.939 1.00 22.59 734 LEU B N 1
ATOM 2489 C CA . LEU B 1 152 ? -3.508 48.191 69.132 1.00 21.86 734 LEU B CA 1
ATOM 2490 C C . LEU B 1 152 ? -3.248 49.447 69.948 1.00 21.75 734 LEU B C 1
ATOM 2491 O O . LEU B 1 152 ? -3.388 49.420 71.175 1.00 22.67 734 LEU B O 1
ATOM 2496 N N . SER B 1 153 ? -2.873 50.518 69.267 1.00 21.59 735 SER B N 1
ATOM 2497 C CA . SER B 1 153 ? -2.714 51.825 69.891 1.00 22.42 735 SER B CA 1
ATOM 2498 C C . SER B 1 153 ? -4.094 52.408 70.180 1.00 22.19 735 SER B C 1
ATOM 2499 O O . SER B 1 153 ? -5.110 51.956 69.648 1.00 22.22 735 SER B O 1
ATOM 2502 N N . GLN B 1 154 ? -4.147 53.419 71.044 1.00 22.77 736 GLN B N 1
ATOM 2503 C CA . GLN B 1 154 ? -5.427 54.022 71.324 1.00 22.23 736 GLN B CA 1
ATOM 2504 C C . GLN B 1 154 ? -5.956 54.718 70.072 1.00 21.33 736 GLN B C 1
ATOM 2505 O O . GLN B 1 154 ? -7.150 54.773 69.830 1.00 21.66 736 GLN B O 1
ATOM 2511 N N . ASP B 1 155 ? -5.038 55.234 69.267 1.00 21.74 737 ASP B N 1
ATOM 2512 C CA . ASP B 1 155 ? -5.422 55.858 68.016 1.00 21.90 737 ASP B CA 1
ATOM 2513 C C . ASP B 1 155 ? -6.109 54.842 67.089 1.00 20.42 737 ASP B C 1
ATOM 2514 O O . ASP B 1 155 ? -7.098 55.154 66.438 1.00 20.41 737 ASP B O 1
ATOM 2519 N N . ASP B 1 156 ? -5.593 53.613 67.067 1.00 19.43 738 ASP B N 1
ATOM 2520 C CA . ASP B 1 156 ? -6.195 52.581 66.211 1.00 18.96 738 ASP B CA 1
ATOM 2521 C C . ASP B 1 156 ? -7.576 52.260 66.728 1.00 18.58 738 ASP B C 1
ATOM 2522 O O . ASP B 1 156 ? -8.549 52.092 65.984 1.00 17.76 738 ASP B O 1
ATOM 2527 N N . ILE B 1 157 ? -7.668 52.156 68.048 1.00 17.89 739 ILE B N 1
ATOM 2528 C CA . ILE B 1 157 ? -8.955 51.858 68.650 1.00 18.81 739 ILE B CA 1
ATOM 2529 C C . ILE B 1 157 ? -9.956 52.977 68.401 1.00 18.58 739 ILE B C 1
ATOM 2530 O O . ILE B 1 157 ? -11.096 52.713 68.071 1.00 19.16 739 ILE B O 1
ATOM 2535 N N . ASN B 1 158 ? -9.506 54.225 68.549 1.00 20.81 740 ASN B N 1
ATOM 2536 C CA . ASN B 1 158 ? -10.405 55.364 68.331 1.00 21.99 740 ASN B CA 1
ATOM 2537 C C . ASN B 1 158 ? -10.901 55.407 66.888 1.00 21.91 740 ASN B C 1
ATOM 2538 O O . ASN B 1 158 ? -12.111 55.629 66.631 1.00 22.48 740 ASN B O 1
ATOM 2543 N N . GLY B 1 159 ? -9.950 55.185 65.961 1.00 21.55 741 GLY B N 1
ATOM 2544 C CA . GLY B 1 159 ? -10.208 55.130 64.535 1.00 20.15 741 GLY B CA 1
ATOM 2545 C C . GLY B 1 159 ? -11.252 54.082 64.193 1.00 17.79 741 GLY B C 1
ATOM 2546 O O . GLY B 1 159 ? -12.268 54.364 63.579 1.00 18.38 741 GLY B O 1
ATOM 2547 N N . ILE B 1 160 ? -10.985 52.832 64.581 1.00 17.19 742 ILE B N 1
ATOM 2548 C CA . ILE B 1 160 ? -11.911 51.771 64.213 1.00 15.49 742 ILE B CA 1
ATOM 2549 C C . ILE B 1 160 ? -13.254 51.899 64.918 1.00 16.69 742 ILE B C 1
ATOM 2550 O O . ILE B 1 160 ? -14.284 51.556 64.370 1.00 16.17 742 ILE B O 1
ATOM 2555 N N . GLN B 1 161 ? -13.224 52.445 66.121 1.00 17.91 743 GLN B N 1
ATOM 2556 C CA . GLN B 1 161 ? -14.472 52.620 66.829 1.00 18.87 743 GLN B CA 1
ATOM 2557 C C . GLN B 1 161 ? -15.246 53.822 66.266 1.00 19.90 743 GLN B C 1
ATOM 2558 O O . GLN B 1 161 ? -16.442 53.871 66.397 1.00 19.59 743 GLN B O 1
ATOM 2564 N N . SER B 1 162 ? -14.580 54.766 65.616 1.00 2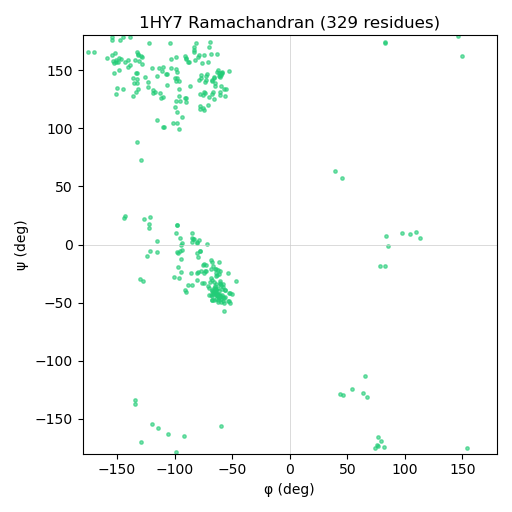1.73 744 SER B N 1
ATOM 2565 C CA . SER B 1 162 ? -15.339 55.844 64.968 1.00 23.31 744 SER B CA 1
ATOM 2566 C C . SER B 1 162 ? -16.231 55.300 63.858 1.00 23.49 744 SER B C 1
ATOM 2567 O O . SER B 1 162 ? -17.278 55.887 63.534 1.00 23.74 744 SER B O 1
ATOM 2570 N N . LEU B 1 163 ? -15.852 54.165 63.274 1.00 21.73 745 LEU B N 1
ATOM 2571 C CA . LEU B 1 163 ? -16.635 53.581 62.202 1.00 21.60 745 LEU B CA 1
ATOM 2572 C C . LEU B 1 163 ? -17.675 52.588 62.718 1.00 21.29 745 LEU B C 1
ATOM 2573 O O . LEU B 1 163 ? -18.833 52.591 62.271 1.00 22.65 745 LEU B O 1
ATOM 2578 N N . TYR B 1 164 ? -17.299 51.784 63.733 1.00 19.91 746 TYR B N 1
ATOM 2579 C CA . TYR B 1 164 ? -18.144 50.677 64.129 1.00 18.22 746 TYR B CA 1
ATOM 2580 C C . TYR B 1 164 ? -18.571 50.634 65.594 1.00 16.41 746 TYR B C 1
ATOM 2581 O O . TYR B 1 164 ? -19.345 49.781 65.935 1.00 17.87 746 TYR B O 1
ATOM 2590 N N . GLY B 1 165 ? -17.966 51.489 66.410 1.00 17.80 747 GLY B N 1
ATOM 2591 C CA . GLY B 1 165 ? -18.255 51.560 67.847 1.00 17.47 747 GLY B CA 1
ATOM 2592 C C . GLY B 1 165 ? -17.464 50.504 68.606 1.00 18.66 747 GLY B C 1
ATOM 2593 O O . GLY B 1 165 ? -16.760 49.676 68.011 1.00 17.85 747 GLY B O 1
ATOM 2594 N N . PRO B 1 166 ? -17.534 50.520 69.925 1.00 17.92 748 PRO B N 1
ATOM 2595 C CA . PRO B 1 166 ? -16.885 49.480 70.726 1.00 18.03 748 PRO B CA 1
ATOM 2596 C C . PRO B 1 166 ? -17.721 48.208 70.810 1.00 17.76 748 PRO B C 1
ATOM 2597 O O . PRO B 1 166 ? -18.886 48.156 70.369 1.00 17.58 748 PRO B O 1
ATOM 2601 N N . PRO B 1 167 ? -17.159 47.150 71.395 1.00 16.17 749 PRO B N 1
ATOM 2602 C CA . PRO B 1 167 ? -17.912 45.904 71.539 1.00 16.11 749 PRO B CA 1
ATOM 2603 C C . PRO B 1 167 ? -19.113 46.053 72.448 1.00 16.95 749 PRO B C 1
ATOM 2604 O O . PRO B 1 167 ? -19.003 46.695 73.476 1.00 16.53 749 PRO B O 1
ATOM 2608 N N . PRO B 1 168 ? -20.223 45.452 72.075 1.00 17.37 750 PRO B N 1
ATOM 2609 C CA . PRO B 1 168 ? -21.453 45.630 72.853 1.00 19.00 750 PRO B CA 1
ATOM 2610 C C . PRO B 1 168 ? -21.392 44.981 74.254 1.00 19.95 750 PRO B C 1
ATOM 2611 O O . PRO B 1 168 ? -22.163 45.391 75.110 1.00 21.16 750 PRO B O 1
ATOM 2615 N N . ASP B 1 169 ? -20.520 44.012 74.483 1.00 20.16 751 ASP B N 1
ATOM 2616 C CA . ASP B 1 169 ? -20.441 43.369 75.793 1.00 22.17 751 ASP B CA 1
ATOM 2617 C C . ASP B 1 169 ? -19.282 43.961 76.616 1.00 21.49 751 ASP B C 1
ATOM 2618 O O . ASP B 1 169 ? -18.912 43.420 77.646 1.00 22.15 751 ASP B O 1
ATOM 2623 N N . SER B 1 170 ? -18.673 45.044 76.162 1.00 19.47 752 SER B N 1
ATOM 2624 C CA . SER B 1 170 ? -17.548 45.623 76.881 1.00 17.94 752 SER B CA 1
ATOM 2625 C C . SER B 1 170 ? -18.005 46.892 77.542 1.00 16.01 752 SER B C 1
ATOM 2626 O O . SER B 1 170 ? -18.882 47.584 77.041 1.00 15.97 752 SER B O 1
ATOM 2629 N N . PRO B 1 171 ? -17.469 47.223 78.701 1.00 13.97 753 PRO B N 1
ATOM 2630 C CA . PRO B 1 171 ? -17.814 48.530 79.284 1.00 13.06 753 PRO B CA 1
ATOM 2631 C C . PRO B 1 171 ? -16.900 49.569 78.639 1.00 13.20 753 PRO B C 1
ATOM 2632 O O . PRO B 1 171 ? -15.949 49.209 77.924 1.00 15.92 753 PRO B O 1
ATOM 2636 N N . GLU B 1 172 ? -17.224 50.852 78.834 1.00 11.52 754 GLU B N 1
ATOM 2637 C CA . GLU B 1 172 ? -16.339 51.927 78.446 1.00 10.17 754 GLU B CA 1
ATOM 2638 C C . GLU B 1 172 ? -15.706 52.523 79.725 1.00 10.38 754 GLU B C 1
ATOM 2639 O O . GLU B 1 172 ? -16.384 52.754 80.715 1.00 9.87 754 GLU B O 1
ATOM 2645 N N . THR B 1 173 ? -14.424 52.811 79.694 1.00 11.25 755 THR B N 1
ATOM 2646 C CA . THR B 1 173 ? -13.799 53.494 80.799 1.00 11.81 755 THR B CA 1
ATOM 2647 C C . THR B 1 173 ? -14.192 54.946 80.831 1.00 12.18 755 THR B C 1
ATOM 2648 O O . THR B 1 173 ? -13.990 55.645 81.795 1.00 13.31 755 THR B O 1
#

Radius of gyration: 22.84 Å; Cα contacts (8 Å, |Δi|>4): 688; chains: 2; bounding box: 45×58×66 Å

Nearest PDB structures (foldseek):
  1hy7-assembly1_A  TM=1.006E+00  e=1.388E-36  Homo sapiens
  1hy7-assembly2_B  TM=1.002E+00  e=1.409E-34  Homo sapiens
  1g05-assembly1_A  TM=1.005E+00  e=3.416E-34  Homo sapiens
  1g05-assembly2_B  TM=9.851E-01  e=3.416E-34  Homo sapiens
  3elm-assembly1_A  TM=9.455E-01  e=2.881E-27  Homo sapiens

Foldseek 3Di:
DAFDVVQDADPDQEFEEEEQDDAPQDDVVLLVVLLVLLVVQLVQWFVHDYDYDHDDDTQEYEYEDAADDPDPDGDDAEDDDAKAAAAGDPDRQLYIYGYSSWREDCDPPTNDSNLVSNLRNLRSRTGAADPDPVASRHPHPPPDHHDVVSSVVSCVRGNTHD/DAFDVVQDADPDQEWEEEEPDDAPQDPPVLLVVLLVLLQVLLVQWFSHHYDYDHDDDTQEYEYEDAADDPDDDGDDAEDDDAWAAAAGDDDRQLYIYGYSSWREDCFPPTADSNLVSSLRNLRSRTGAADPDVVASRHPDGDHDCPPDHGDVVSSVRSCVRGNTHPVDDDD